Protein AF-R7K8A3-F1 (afdb_monomer)

Structure (mmCIF, N/CA/C/O backbone):
data_AF-R7K8A3-F1
#
_entry.id   AF-R7K8A3-F1
#
loop_
_atom_site.group_PDB
_atom_site.id
_atom_site.type_symbol
_atom_site.label_atom_id
_atom_site.label_alt_id
_atom_site.label_comp_id
_atom_site.label_asym_id
_atom_site.label_entity_id
_atom_site.label_seq_id
_atom_site.pdbx_PDB_ins_code
_atom_site.Cartn_x
_atom_site.Cartn_y
_atom_site.Cartn_z
_atom_site.occupancy
_atom_site.B_iso_or_equiv
_atom_site.auth_seq_id
_atom_site.auth_comp_id
_atom_site.auth_asym_id
_atom_site.auth_atom_id
_atom_site.pdbx_PDB_model_num
ATOM 1 N N . MET A 1 1 ? -6.361 7.063 30.700 1.00 85.25 1 MET A N 1
ATOM 2 C CA . MET A 1 1 ? -5.938 6.894 29.273 1.00 85.25 1 MET A CA 1
ATOM 3 C C . MET A 1 1 ? -7.103 6.512 28.351 1.00 85.25 1 MET A C 1
ATOM 5 O O . MET A 1 1 ? -7.222 7.135 27.294 1.00 85.25 1 MET A O 1
ATOM 9 N N . PHE A 1 2 ? -7.945 5.545 28.741 1.00 95.56 2 PHE A N 1
ATOM 10 C CA . PHE A 1 2 ? -9.114 5.052 27.990 1.00 95.56 2 PHE A CA 1
ATOM 11 C C . PHE A 1 2 ? -10.401 5.125 28.839 1.00 95.56 2 PHE A C 1
ATOM 13 O O . PHE A 1 2 ? -11.109 4.139 28.986 1.00 95.56 2 PHE A O 1
ATOM 20 N N . GLU A 1 3 ? -10.664 6.271 29.472 1.00 94.12 3 GLU A N 1
ATOM 21 C CA . GLU A 1 3 ? -11.693 6.416 30.527 1.00 94.12 3 GLU A CA 1
ATOM 22 C C . GLU A 1 3 ? -13.116 6.088 30.080 1.00 94.12 3 GLU A C 1
ATOM 24 O O . GLU A 1 3 ? -13.911 5.613 30.880 1.00 94.12 3 GLU A O 1
ATOM 29 N N . LYS A 1 4 ? -13.431 6.320 28.805 1.00 96.12 4 LYS A N 1
ATOM 30 C CA . LYS A 1 4 ? -14.763 6.091 28.239 1.00 96.12 4 LYS A CA 1
ATOM 31 C C . LYS A 1 4 ? -14.833 4.789 27.437 1.00 96.12 4 LYS A C 1
ATOM 33 O O . LYS A 1 4 ? -15.723 4.625 26.611 1.00 96.12 4 LYS A O 1
ATOM 38 N N . MET A 1 5 ? -13.865 3.887 27.622 1.00 97.06 5 MET A N 1
ATOM 39 C CA . MET A 1 5 ? -13.873 2.579 26.969 1.00 97.06 5 MET A CA 1
ATOM 40 C C . MET A 1 5 ? -14.915 1.672 27.616 1.00 97.06 5 MET A C 1
ATOM 42 O O . MET A 1 5 ? -14.919 1.501 28.833 1.00 97.06 5 MET A O 1
ATOM 46 N N . VAL A 1 6 ? -15.762 1.064 26.793 1.00 97.31 6 VAL A N 1
ATOM 47 C CA . VAL A 1 6 ? -16.796 0.123 27.224 1.00 97.31 6 VAL A CA 1
ATOM 48 C C . VAL A 1 6 ? -16.501 -1.249 26.635 1.00 97.31 6 VAL A C 1
ATOM 50 O O . VAL A 1 6 ? -16.246 -1.369 25.433 1.00 97.31 6 VAL A O 1
ATOM 53 N N . PHE A 1 7 ? -16.568 -2.266 27.494 1.00 97.38 7 PHE A N 1
ATOM 54 C CA . PHE A 1 7 ? -16.404 -3.673 27.143 1.00 97.38 7 PHE A CA 1
ATOM 55 C C . PHE A 1 7 ? -17.736 -4.412 27.297 1.00 97.38 7 PHE A C 1
ATOM 57 O O . PHE A 1 7 ? -18.491 -4.128 28.228 1.00 97.38 7 PHE A O 1
ATOM 64 N N . SER A 1 8 ? -18.029 -5.362 26.412 1.00 96.06 8 SER A N 1
ATOM 65 C CA . SER A 1 8 ? -19.234 -6.191 26.451 1.00 96.06 8 SER A CA 1
ATOM 66 C C . SER A 1 8 ? -19.193 -7.248 27.553 1.00 96.06 8 SER A C 1
ATOM 68 O O . SER A 1 8 ? -20.241 -7.629 28.064 1.00 96.06 8 SER A O 1
ATOM 70 N N . ASN A 1 9 ? -18.005 -7.747 27.906 1.00 96.25 9 ASN A N 1
ATOM 71 C CA . ASN A 1 9 ? -17.801 -8.760 28.945 1.00 96.25 9 ASN A CA 1
ATOM 72 C C . ASN A 1 9 ? -16.341 -8.762 29.451 1.00 96.25 9 ASN A C 1
ATOM 74 O O . ASN A 1 9 ? -15.496 -7.996 28.982 1.00 96.25 9 ASN A O 1
ATOM 78 N N . VAL A 1 10 ? -16.058 -9.617 30.440 1.00 96.38 10 VAL A N 1
ATOM 79 C CA . VAL A 1 10 ? -14.724 -9.757 31.054 1.00 96.38 10 VAL A CA 1
ATOM 80 C C . VAL A 1 10 ? -13.691 -10.287 30.053 1.00 96.38 10 VAL A C 1
ATOM 82 O O . VAL A 1 10 ? -12.549 -9.827 30.067 1.00 96.38 10 VAL A O 1
ATOM 85 N N . ASP A 1 11 ? -14.094 -11.177 29.146 1.00 96.88 11 ASP A N 1
ATOM 86 C CA . ASP A 1 11 ? -13.205 -11.747 28.128 1.00 96.88 11 ASP A CA 1
ATOM 87 C C . ASP A 1 11 ? -12.727 -10.684 27.130 1.00 96.88 11 ASP A C 1
ATOM 89 O O . ASP A 1 11 ? -11.542 -10.625 26.802 1.00 96.88 11 ASP A O 1
ATOM 93 N N . GLU A 1 12 ? -13.615 -9.782 26.704 1.00 96.62 12 GLU A N 1
ATOM 94 C CA . GLU A 1 12 ? -13.286 -8.671 25.806 1.00 96.62 12 GLU A CA 1
ATOM 95 C C . GLU A 1 12 ? -12.299 -7.693 26.472 1.00 96.62 12 GLU A C 1
ATOM 97 O O . GLU A 1 12 ? -11.353 -7.205 25.845 1.00 96.62 12 GLU A O 1
ATOM 102 N N . LYS A 1 13 ? -12.457 -7.455 27.780 1.00 97.06 13 LYS A N 1
ATOM 103 C CA . LYS A 1 13 ? -11.496 -6.663 28.557 1.00 97.06 13 LYS A CA 1
ATOM 104 C C . LYS A 1 13 ? -10.126 -7.352 28.637 1.00 97.06 13 LYS A C 1
ATOM 106 O O . LYS A 1 13 ? -9.104 -6.691 28.443 1.00 97.06 13 LYS A O 1
ATOM 111 N N . ALA A 1 14 ? -10.089 -8.665 28.865 1.00 96.81 14 ALA A N 1
ATOM 112 C CA . ALA A 1 14 ? -8.842 -9.434 28.864 1.00 96.81 14 ALA A CA 1
ATOM 113 C C . ALA A 1 14 ? -8.169 -9.440 27.473 1.00 96.81 14 ALA A C 1
ATOM 115 O O . ALA A 1 14 ? -6.944 -9.315 27.371 1.00 96.81 14 ALA A O 1
ATOM 116 N N . GLU A 1 15 ? -8.954 -9.514 26.390 1.00 96.38 15 GLU A N 1
ATOM 117 C CA . GLU A 1 15 ? -8.469 -9.383 25.009 1.00 96.38 15 GLU A CA 1
ATOM 118 C C . GLU A 1 15 ? -7.797 -8.016 24.788 1.00 96.38 15 GLU A C 1
ATOM 120 O O . GLU A 1 15 ? -6.679 -7.945 24.257 1.00 96.38 15 GLU A O 1
ATOM 125 N N . PHE A 1 16 ? -8.424 -6.931 25.250 1.00 97.06 16 PHE A N 1
ATOM 126 C CA . PHE A 1 16 ? -7.842 -5.589 25.208 1.00 97.06 16 PHE A CA 1
ATOM 127 C C . PHE A 1 16 ? -6.504 -5.506 25.950 1.00 97.06 16 PHE A C 1
ATOM 129 O O . PHE A 1 16 ? -5.511 -5.052 25.374 1.00 97.06 16 PHE A O 1
ATOM 136 N N . GLU A 1 17 ? -6.449 -5.986 27.193 1.00 96.19 17 GLU A N 1
ATOM 137 C CA . GLU A 1 17 ? -5.235 -5.977 28.021 1.00 96.19 17 GLU A CA 1
ATOM 138 C C . GLU A 1 17 ? -4.101 -6.828 27.428 1.00 96.19 17 GLU A C 1
ATOM 140 O O . GLU A 1 17 ? -2.920 -6.498 27.578 1.00 96.19 17 GLU A O 1
ATOM 145 N N . LYS A 1 18 ? -4.435 -7.904 26.707 1.00 96.62 18 LYS A N 1
ATOM 146 C CA . LYS A 1 18 ? -3.468 -8.698 25.940 1.00 96.62 18 LYS A CA 1
ATOM 147 C C . LYS A 1 18 ? -2.942 -7.919 24.735 1.00 96.62 18 LYS A C 1
ATOM 149 O O . LYS A 1 18 ? -1.728 -7.782 24.568 1.00 96.62 18 LYS A O 1
ATOM 154 N N . TYR A 1 19 ? -3.821 -7.405 23.874 1.00 95.50 19 TYR A N 1
ATOM 155 C CA . TYR A 1 19 ? -3.380 -6.793 22.617 1.00 95.50 19 TYR A CA 1
ATOM 156 C C . TYR A 1 19 ? -2.734 -5.424 22.786 1.00 95.50 19 TYR A C 1
ATOM 158 O O . TYR A 1 19 ? -1.886 -5.073 21.964 1.00 95.50 19 TYR A O 1
ATOM 166 N N . ILE A 1 20 ? -3.069 -4.674 23.838 1.00 95.19 20 ILE A N 1
ATOM 167 C CA . ILE A 1 20 ? -2.392 -3.408 24.127 1.00 95.19 20 ILE A CA 1
ATOM 168 C C . ILE A 1 20 ? -0.898 -3.619 24.413 1.00 95.19 20 ILE A C 1
ATOM 170 O O . ILE A 1 20 ? -0.078 -2.805 23.989 1.00 95.19 20 ILE A O 1
ATOM 174 N N . LYS A 1 21 ? -0.534 -4.750 25.038 1.00 94.81 21 LYS A N 1
ATOM 175 C CA . LYS A 1 21 ? 0.864 -5.154 25.266 1.00 94.81 21 LYS A CA 1
ATOM 176 C C . LYS A 1 21 ? 1.558 -5.567 23.968 1.00 94.81 21 LYS A C 1
ATOM 178 O O . LYS A 1 21 ? 2.714 -5.225 23.765 1.00 94.81 21 LYS A O 1
ATOM 183 N N . ILE A 1 22 ? 0.847 -6.266 23.079 1.00 93.38 22 ILE A N 1
ATOM 184 C CA . ILE A 1 22 ? 1.404 -6.778 21.813 1.00 93.38 22 ILE A CA 1
ATOM 185 C C . ILE A 1 22 ? 1.600 -5.663 20.778 1.00 93.38 22 ILE A C 1
ATOM 187 O O . ILE A 1 22 ? 2.611 -5.634 20.086 1.00 93.38 22 ILE A O 1
ATOM 191 N N . LYS A 1 23 ? 0.615 -4.772 20.621 1.00 91.00 23 LYS A N 1
ATOM 192 C CA . LYS A 1 23 ? 0.597 -3.764 19.542 1.00 91.00 23 LYS A CA 1
ATOM 193 C C . LYS A 1 23 ? 0.987 -2.360 20.010 1.00 91.00 23 LYS A C 1
ATOM 195 O O . LYS A 1 23 ? 1.088 -1.457 19.188 1.00 91.00 23 LYS A O 1
ATOM 200 N N . GLY A 1 24 ? 1.183 -2.173 21.313 1.00 92.75 24 GLY A N 1
ATOM 201 C CA . GLY A 1 24 ? 1.551 -0.898 21.917 1.00 92.75 24 GLY A CA 1
ATOM 202 C C . GLY A 1 24 ? 0.354 0.012 22.207 1.00 92.75 24 GLY A C 1
ATOM 203 O O . GLY A 1 24 ? -0.541 0.214 21.386 1.00 92.75 24 GLY A O 1
ATOM 204 N N . GLN A 1 25 ? 0.367 0.632 23.387 1.00 94.81 25 GLN A N 1
ATOM 205 C CA . GLN A 1 25 ? -0.730 1.469 23.885 1.00 94.81 25 GLN A CA 1
ATOM 206 C C . GLN A 1 25 ? -1.047 2.698 23.025 1.00 94.81 25 GLN A C 1
ATOM 208 O O . GLN A 1 25 ? -2.196 3.134 22.976 1.00 94.81 25 GLN A O 1
ATOM 213 N N . PHE A 1 26 ? -0.057 3.266 22.332 1.00 94.12 26 PHE A N 1
ATOM 214 C CA . PHE A 1 26 ? -0.249 4.501 21.570 1.00 94.12 26 PHE A CA 1
ATOM 215 C C . PHE A 1 26 ? -1.068 4.293 20.295 1.00 94.12 26 PHE A C 1
ATOM 217 O O . PHE A 1 26 ? -1.838 5.178 19.927 1.00 94.12 26 PHE A O 1
ATOM 224 N N . LEU A 1 27 ? -0.995 3.104 19.691 1.00 94.19 27 LEU A N 1
ATOM 225 C CA . LEU A 1 27 ? -1.864 2.722 18.578 1.00 94.19 27 LEU A CA 1
ATOM 226 C C . LEU A 1 27 ? -3.331 2.686 19.030 1.00 94.19 27 LEU A C 1
ATOM 228 O O . LEU A 1 27 ? -4.198 3.300 18.406 1.00 94.19 27 LEU A O 1
ATOM 232 N N . PHE A 1 28 ? -3.602 2.051 20.175 1.00 96.06 28 PHE A N 1
ATOM 233 C CA . PHE A 1 28 ? -4.935 2.057 20.785 1.00 96.06 28 PHE A CA 1
ATOM 234 C C . PHE A 1 28 ? -5.375 3.474 21.145 1.00 96.06 28 PHE A C 1
ATOM 236 O O . PHE A 1 28 ? -6.529 3.837 20.922 1.00 96.06 28 PHE A O 1
ATOM 243 N N . LYS A 1 29 ? -4.466 4.297 21.683 1.00 95.44 29 LYS A N 1
ATOM 244 C CA . LYS A 1 29 ? -4.773 5.675 22.075 1.00 95.44 29 LYS A CA 1
ATOM 245 C C . LYS A 1 29 ? -5.155 6.539 20.878 1.00 95.44 29 LYS A C 1
ATOM 247 O O . LYS A 1 29 ? -6.133 7.276 20.979 1.00 95.44 29 LYS A O 1
ATOM 252 N N . GLN A 1 30 ? -4.437 6.436 19.760 1.00 95.31 30 GLN A N 1
ATOM 253 C CA . GLN A 1 30 ? -4.773 7.166 18.537 1.00 95.31 30 GLN A CA 1
ATOM 254 C C . GLN A 1 30 ? -6.180 6.796 18.052 1.00 95.31 30 GLN A C 1
ATOM 256 O O . GLN A 1 30 ? -6.993 7.689 17.812 1.00 95.31 30 GLN A O 1
ATOM 261 N N . MET A 1 31 ? -6.492 5.497 17.990 1.00 96.19 31 MET A N 1
ATOM 262 C CA . MET A 1 31 ? -7.816 5.028 17.576 1.00 96.19 31 MET A CA 1
ATOM 263 C C . MET A 1 31 ? -8.920 5.469 18.543 1.00 96.19 31 MET A C 1
ATOM 265 O O . MET A 1 31 ? -9.955 5.972 18.119 1.00 96.19 31 MET A O 1
ATOM 269 N N . TYR A 1 32 ? -8.690 5.354 19.851 1.00 96.56 32 TYR A N 1
ATOM 270 C CA . TYR A 1 32 ? -9.631 5.829 20.865 1.00 96.56 32 TYR A CA 1
ATOM 271 C C . TYR A 1 32 ? -9.919 7.330 20.717 1.00 96.56 32 TYR A C 1
ATOM 273 O O . TYR A 1 32 ? -11.074 7.744 20.735 1.00 96.56 32 TYR A O 1
ATOM 281 N N . CYS A 1 33 ? -8.879 8.149 20.526 1.00 95.00 33 CYS A N 1
ATOM 282 C CA . CYS A 1 33 ? -9.026 9.591 20.312 1.00 95.00 33 CYS A CA 1
ATOM 283 C C . CYS A 1 33 ? -9.735 9.934 18.994 1.00 95.00 33 CYS A C 1
ATOM 285 O O . CYS A 1 33 ? -10.306 11.017 18.880 1.00 95.00 33 CYS A O 1
ATOM 287 N N . TYR A 1 34 ? -9.681 9.052 17.996 1.00 95.50 34 TYR A N 1
ATOM 288 C CA . TYR A 1 34 ? -10.475 9.183 16.781 1.00 95.50 34 TYR A CA 1
ATOM 289 C C . TYR A 1 34 ? -11.952 8.869 17.055 1.00 95.50 34 TYR A C 1
ATOM 291 O O . TYR A 1 34 ? -12.806 9.708 16.781 1.00 95.50 34 TYR A O 1
ATOM 299 N N . LEU A 1 35 ? -12.245 7.717 17.665 1.00 95.94 35 LEU A N 1
ATOM 300 C CA . LEU A 1 35 ? -13.614 7.245 17.899 1.00 95.94 35 LEU A CA 1
ATOM 301 C C . LEU A 1 35 ? -14.401 8.117 18.884 1.00 95.94 35 LEU A C 1
ATOM 303 O O . LEU A 1 35 ? -15.577 8.383 18.652 1.00 95.94 35 LEU A O 1
ATOM 307 N N . ILE A 1 36 ? -13.756 8.649 19.928 1.00 95.19 36 ILE A N 1
ATOM 308 C CA . ILE A 1 36 ? -14.426 9.513 20.919 1.00 95.19 36 ILE A CA 1
ATOM 309 C C . ILE A 1 36 ? -14.975 10.819 20.312 1.00 95.19 36 ILE A C 1
ATOM 311 O O . ILE A 1 36 ? -15.770 11.516 20.936 1.00 95.19 36 ILE A O 1
ATOM 315 N N . LYS A 1 37 ? -14.550 11.183 19.095 1.00 92.31 37 LYS A N 1
ATOM 316 C CA . LYS A 1 37 ? -15.094 12.346 18.379 1.00 92.31 37 LYS A CA 1
ATOM 317 C C . LYS A 1 37 ? -16.486 12.092 17.805 1.00 92.31 37 LYS A C 1
ATOM 319 O O . LYS A 1 37 ? -17.195 13.060 17.560 1.00 92.31 37 LYS A O 1
ATOM 324 N N . PHE A 1 38 ? -16.850 10.828 17.594 1.00 93.00 38 PHE A N 1
ATOM 325 C CA . PHE A 1 38 ? -18.156 10.419 17.076 1.00 93.00 38 PHE A CA 1
ATOM 326 C C . PHE A 1 38 ? -19.165 10.184 18.201 1.00 93.00 38 PHE A C 1
ATOM 328 O O . PHE A 1 38 ? -20.336 10.513 18.051 1.00 93.00 38 PHE A O 1
ATOM 335 N N . ASP A 1 39 ? -18.705 9.677 19.345 1.00 92.06 39 ASP A N 1
ATOM 336 C CA . ASP A 1 39 ? -19.494 9.581 20.572 1.00 92.06 39 ASP A CA 1
ATOM 337 C C . ASP A 1 39 ? -18.620 10.001 21.757 1.00 92.06 39 ASP A C 1
ATOM 339 O O . ASP A 1 39 ? -17.733 9.274 22.200 1.00 92.06 39 ASP A O 1
ATOM 343 N N . GLN A 1 40 ? -18.864 11.203 22.282 1.00 91.56 40 GLN A N 1
ATOM 344 C CA . GLN A 1 40 ? -18.078 11.736 23.394 1.00 91.56 40 GLN A CA 1
ATOM 345 C C . GLN A 1 40 ? -18.378 11.043 24.723 1.00 91.56 40 GLN A C 1
ATOM 347 O O . GLN A 1 40 ? -17.663 11.300 25.691 1.00 91.56 40 GLN A O 1
ATOM 352 N N . SER A 1 41 ? -19.417 10.213 24.818 1.00 92.94 41 SER A N 1
ATOM 353 C CA . SER A 1 41 ? -19.799 9.537 26.060 1.00 92.94 41 SER A CA 1
ATOM 354 C C . SER A 1 41 ? -19.092 8.195 26.234 1.00 92.94 41 SER A C 1
ATOM 356 O O . SER A 1 41 ? -18.737 7.842 27.360 1.00 92.94 41 SER A O 1
ATOM 358 N N . LYS A 1 42 ? -18.839 7.472 25.135 1.00 95.12 42 LYS A N 1
ATOM 359 C CA . LYS A 1 42 ? -18.299 6.108 25.158 1.00 95.12 42 LYS A CA 1
ATOM 360 C C . LYS A 1 42 ? -17.581 5.732 23.864 1.00 95.12 42 LYS A C 1
ATOM 362 O O . LYS A 1 42 ? -17.912 6.203 22.786 1.00 95.12 42 LYS A O 1
ATOM 367 N N . VAL A 1 43 ? -16.649 4.793 23.977 1.00 97.06 43 VAL A N 1
ATOM 368 C CA . VAL A 1 43 ? -16.027 4.076 22.858 1.00 97.06 43 VAL A CA 1
ATOM 369 C C . VAL A 1 43 ? -16.165 2.590 23.142 1.00 97.06 43 VAL A C 1
ATOM 371 O O . VAL A 1 43 ? -15.674 2.119 24.166 1.00 97.06 43 VAL A O 1
ATOM 374 N N . LYS A 1 44 ? -16.822 1.836 22.259 1.00 97.12 44 LYS A N 1
ATOM 375 C CA . LYS A 1 44 ? -16.870 0.377 22.392 1.00 97.12 44 LYS A CA 1
ATOM 376 C C . LYS A 1 44 ? -15.531 -0.218 21.971 1.00 97.12 44 LYS A C 1
ATOM 378 O O . LYS A 1 44 ? -14.976 0.164 20.936 1.00 97.12 44 LYS A O 1
ATOM 383 N N . TYR A 1 45 ? -15.022 -1.177 22.739 1.00 97.19 45 TYR A N 1
ATOM 384 C CA . TYR A 1 45 ? -13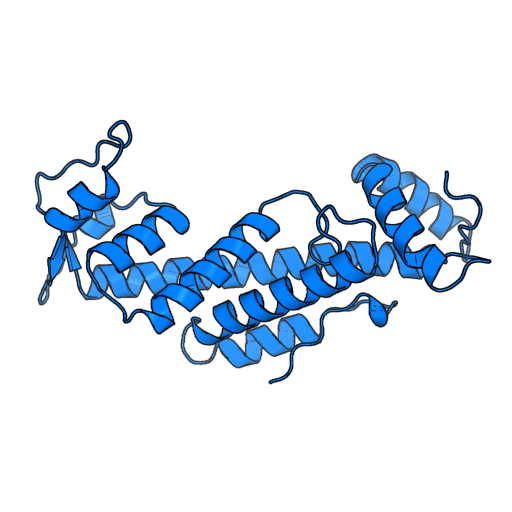.796 -1.872 22.352 1.00 97.19 45 TYR A CA 1
ATOM 385 C C . TYR A 1 45 ? -13.967 -2.672 21.054 1.00 97.19 45 TYR A C 1
ATOM 387 O O . TYR A 1 45 ? -13.051 -2.690 20.232 1.00 97.19 45 TYR A O 1
ATOM 395 N N . SER A 1 46 ? -15.135 -3.271 20.822 1.00 96.44 46 SER A N 1
ATOM 396 C CA . SER A 1 46 ? -15.474 -3.929 19.553 1.00 96.44 46 SER A CA 1
ATOM 397 C C . SER A 1 46 ? -15.255 -3.014 18.342 1.00 96.44 46 SER A C 1
ATOM 399 O O . SER A 1 46 ? -14.529 -3.405 17.428 1.00 96.44 46 SER A O 1
ATOM 401 N N . ASP A 1 47 ? -15.743 -1.769 18.374 1.00 97.38 47 ASP A N 1
ATOM 402 C CA . ASP A 1 47 ? -15.518 -0.787 17.302 1.00 97.38 47 ASP A CA 1
ATOM 403 C C . ASP A 1 47 ? -14.021 -0.494 17.124 1.00 97.38 47 ASP A C 1
ATOM 405 O O . ASP A 1 47 ? -13.480 -0.635 16.023 1.00 97.38 47 ASP A O 1
ATOM 409 N N . LEU A 1 48 ? -13.322 -0.177 18.221 1.00 97.50 48 LEU A N 1
ATOM 410 C CA . LEU A 1 48 ? -11.884 0.108 18.213 1.00 97.50 48 LEU A CA 1
ATOM 411 C C . LEU A 1 48 ? -11.064 -1.049 17.638 1.00 97.50 48 LEU A C 1
ATOM 413 O O . LEU A 1 48 ? -10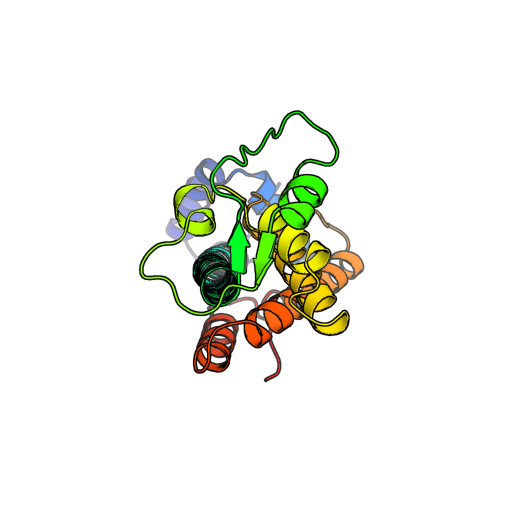.191 -0.848 16.788 1.00 97.50 48 LEU A O 1
ATOM 417 N N . SER A 1 49 ? -11.324 -2.262 18.119 1.00 97.00 49 SER A N 1
ATOM 418 C CA . SER A 1 49 ? -10.610 -3.460 17.694 1.00 97.00 49 SER A CA 1
ATOM 419 C C . SER A 1 49 ? -10.923 -3.791 16.236 1.00 97.00 49 SER A C 1
ATOM 421 O O . SER A 1 49 ? -10.012 -4.191 15.507 1.00 97.00 49 SER A O 1
ATOM 423 N N . SER A 1 50 ? -12.160 -3.552 15.778 1.00 97.75 50 SER A N 1
ATOM 424 C CA . SER A 1 50 ? -12.559 -3.730 14.381 1.00 97.75 50 SER A CA 1
ATOM 425 C C . SER A 1 50 ? -11.801 -2.784 13.446 1.00 97.75 50 SER A C 1
ATOM 427 O O . SER A 1 50 ? -11.332 -3.232 12.403 1.00 97.75 50 SER A O 1
ATOM 429 N N . CYS A 1 51 ? -11.582 -1.521 13.836 1.00 97.81 51 CYS A N 1
ATOM 430 C CA . CYS A 1 51 ? -10.792 -0.567 13.054 1.00 97.81 51 CYS A CA 1
ATOM 431 C C . CYS A 1 51 ? -9.328 -1.006 12.935 1.00 97.81 51 CYS A C 1
ATOM 433 O O . CYS A 1 51 ? -8.766 -1.001 11.844 1.00 97.81 51 CYS A O 1
ATOM 435 N N . ILE A 1 52 ? -8.709 -1.449 14.035 1.00 96.75 52 ILE A N 1
ATOM 436 C CA . ILE A 1 52 ? -7.318 -1.939 14.020 1.00 96.75 52 ILE A CA 1
ATOM 437 C C . ILE A 1 52 ? -7.189 -3.210 13.166 1.00 96.75 52 ILE A C 1
ATOM 439 O O . ILE A 1 52 ? -6.224 -3.360 12.413 1.00 96.75 52 ILE A O 1
ATOM 443 N N . LYS A 1 53 ? -8.145 -4.142 13.287 1.00 96.56 53 LYS A N 1
ATOM 444 C CA . LYS A 1 53 ? -8.190 -5.377 12.486 1.00 96.56 53 LYS A CA 1
ATOM 445 C C . LYS A 1 53 ? -8.387 -5.050 11.001 1.00 96.56 53 LYS A C 1
ATOM 447 O O . LYS A 1 53 ? -7.678 -5.611 10.171 1.00 96.56 53 LYS A O 1
ATOM 452 N N . TYR A 1 54 ? -9.281 -4.115 10.678 1.00 98.00 54 TYR A N 1
ATOM 453 C CA . TYR A 1 54 ? -9.484 -3.612 9.320 1.00 98.00 54 TYR A CA 1
ATOM 454 C C . TYR A 1 54 ? -8.190 -3.055 8.728 1.00 98.00 54 TYR A C 1
ATOM 456 O O . TYR A 1 54 ? -7.805 -3.450 7.635 1.00 98.00 54 TYR A O 1
ATOM 464 N N . ASP A 1 55 ? -7.493 -2.191 9.466 1.00 96.62 55 ASP A N 1
ATOM 465 C CA . ASP A 1 55 ? -6.283 -1.524 8.989 1.00 96.62 55 ASP A CA 1
ATOM 466 C C . ASP A 1 55 ? -5.147 -2.532 8.713 1.00 96.62 55 ASP A C 1
ATOM 468 O O . ASP A 1 55 ? -4.474 -2.466 7.682 1.00 96.62 55 ASP A O 1
ATOM 472 N N . LYS A 1 56 ? -5.021 -3.563 9.564 1.00 95.19 56 LYS A N 1
ATOM 473 C CA . LYS A 1 56 ? -4.137 -4.712 9.310 1.00 95.19 56 LYS A CA 1
ATOM 474 C C . LYS A 1 56 ? -4.540 -5.474 8.041 1.00 95.19 56 LYS A C 1
ATOM 476 O O . LYS A 1 56 ? -3.699 -5.694 7.179 1.00 95.19 56 LYS A O 1
ATOM 481 N N . ASN A 1 57 ? -5.808 -5.862 7.914 1.00 97.19 57 ASN A N 1
ATOM 482 C CA . ASN A 1 57 ? -6.278 -6.634 6.759 1.00 97.19 57 ASN A CA 1
ATOM 483 C C . ASN A 1 57 ? -6.157 -5.841 5.448 1.00 97.19 57 ASN A C 1
ATOM 485 O O . ASN A 1 57 ? -5.894 -6.419 4.395 1.00 97.19 57 ASN A O 1
ATOM 489 N N . LEU A 1 58 ? -6.336 -4.519 5.515 1.00 97.81 58 LEU A N 1
ATOM 490 C CA . LEU A 1 58 ? -6.097 -3.603 4.408 1.00 97.81 58 LEU A CA 1
ATOM 491 C C . LEU A 1 58 ? -4.623 -3.624 4.008 1.00 97.81 58 LEU A C 1
ATOM 493 O O . LEU A 1 58 ? -4.324 -3.763 2.828 1.00 97.81 58 LEU A O 1
ATOM 497 N N . ARG A 1 59 ? -3.709 -3.547 4.980 1.00 97.06 59 ARG A N 1
ATOM 498 C CA . ARG A 1 59 ? -2.267 -3.651 4.732 1.00 97.06 59 ARG A CA 1
ATOM 499 C C . ARG A 1 59 ? -1.892 -4.974 4.071 1.00 97.06 59 ARG A C 1
ATOM 501 O O . ARG A 1 59 ? -1.202 -4.951 3.059 1.00 97.06 59 ARG A O 1
ATOM 508 N N . ASP A 1 60 ? -2.382 -6.091 4.604 1.00 96.50 60 ASP A N 1
ATOM 509 C CA . ASP A 1 60 ? -2.100 -7.432 4.079 1.00 96.50 60 ASP A CA 1
ATOM 510 C C . ASP A 1 60 ? -2.615 -7.576 2.634 1.00 96.50 60 ASP A C 1
ATOM 512 O O . ASP A 1 60 ? -1.908 -8.080 1.764 1.00 96.50 60 ASP A O 1
ATOM 516 N N . ALA A 1 61 ? -3.820 -7.064 2.347 1.00 97.25 61 ALA A N 1
ATOM 517 C CA . ALA A 1 61 ? -4.351 -7.030 0.987 1.00 97.25 61 ALA A CA 1
ATOM 518 C C . ALA A 1 61 ? -3.479 -6.167 0.063 1.00 97.25 61 ALA A C 1
ATOM 520 O O . ALA A 1 61 ? -3.094 -6.622 -1.010 1.00 97.25 61 ALA A O 1
ATOM 521 N N . LEU A 1 62 ? -3.132 -4.946 0.477 1.00 97.81 62 LEU A N 1
ATOM 522 C CA . LEU A 1 62 ? -2.306 -4.047 -0.331 1.00 97.81 62 LEU A CA 1
ATOM 523 C C . LEU A 1 62 ? -0.923 -4.626 -0.611 1.00 97.81 62 LEU A C 1
ATOM 525 O O . LEU A 1 62 ? -0.436 -4.469 -1.722 1.00 97.81 62 LEU A O 1
ATOM 529 N N . TYR A 1 63 ? -0.317 -5.316 0.353 1.00 96.31 63 TYR A N 1
ATOM 530 C CA . TYR A 1 63 ? 0.990 -5.944 0.182 1.00 96.31 63 TYR A CA 1
ATOM 531 C C . TYR A 1 63 ? 0.999 -6.940 -0.987 1.00 96.31 63 TYR A C 1
ATOM 533 O O . TYR A 1 63 ? 1.879 -6.872 -1.840 1.00 96.31 63 TYR A O 1
ATOM 541 N N . ILE A 1 64 ? -0.024 -7.799 -1.076 1.00 96.19 64 ILE A N 1
ATOM 542 C CA . ILE A 1 64 ? -0.166 -8.789 -2.158 1.00 96.19 64 ILE A CA 1
ATOM 543 C C . ILE A 1 64 ? -0.250 -8.098 -3.526 1.00 96.19 64 ILE A C 1
ATOM 545 O O . ILE A 1 64 ? 0.474 -8.453 -4.455 1.00 96.19 64 ILE A O 1
ATOM 549 N N . TYR A 1 65 ? -1.115 -7.090 -3.653 1.00 97.88 65 TYR A N 1
ATOM 550 C CA . TYR A 1 65 ? -1.330 -6.419 -4.937 1.00 97.88 65 TYR A CA 1
ATOM 551 C C . TYR A 1 65 ? -0.185 -5.472 -5.316 1.00 97.88 65 TYR A C 1
ATOM 553 O O . TYR A 1 65 ? 0.104 -5.319 -6.499 1.00 97.88 65 TYR A O 1
ATOM 561 N N . LEU A 1 66 ? 0.509 -4.877 -4.343 1.00 98.06 66 LEU A N 1
ATOM 562 C CA . LEU A 1 66 ? 1.737 -4.118 -4.592 1.00 98.06 66 LEU A CA 1
ATOM 563 C C . LEU A 1 66 ? 2.848 -5.021 -5.131 1.00 98.06 66 LEU A C 1
ATOM 565 O O . LEU A 1 66 ? 3.493 -4.642 -6.103 1.00 98.06 66 LEU A O 1
ATOM 569 N N . ALA A 1 67 ? 3.027 -6.214 -4.553 1.00 96.88 67 ALA A N 1
ATOM 570 C CA . ALA A 1 67 ? 3.977 -7.201 -5.067 1.00 96.88 67 ALA A CA 1
ATOM 571 C C . ALA A 1 67 ? 3.610 -7.639 -6.494 1.00 96.88 67 ALA A C 1
ATOM 573 O O . ALA A 1 67 ? 4.462 -7.635 -7.375 1.00 96.88 67 ALA A O 1
ATOM 574 N N . THR A 1 68 ? 2.320 -7.894 -6.751 1.00 97.75 68 THR A N 1
ATOM 575 C CA . THR A 1 68 ? 1.825 -8.234 -8.100 1.00 97.75 68 THR A CA 1
ATOM 576 C C . THR A 1 68 ? 2.128 -7.123 -9.113 1.00 97.75 68 THR A C 1
ATOM 578 O O . THR A 1 68 ? 2.551 -7.396 -10.232 1.00 97.75 68 THR A O 1
ATOM 581 N N . PHE A 1 69 ? 1.921 -5.855 -8.739 1.00 98.25 69 PHE A N 1
ATOM 582 C CA . PHE A 1 69 ? 2.267 -4.717 -9.593 1.00 98.25 69 PHE A CA 1
ATOM 583 C C . PHE A 1 69 ? 3.774 -4.629 -9.856 1.00 98.25 69 PHE A C 1
ATOM 585 O O . PHE A 1 69 ? 4.177 -4.399 -10.993 1.00 98.25 69 PHE A O 1
ATOM 592 N N . GLU A 1 70 ? 4.601 -4.820 -8.829 1.00 97.69 70 GLU A N 1
ATOM 593 C CA . GLU A 1 70 ? 6.061 -4.780 -8.949 1.00 97.69 70 GLU A CA 1
ATOM 594 C C . GLU A 1 70 ? 6.585 -5.870 -9.894 1.00 97.69 70 GLU A C 1
ATOM 596 O O . GLU A 1 70 ? 7.375 -5.579 -10.793 1.00 97.69 70 GLU A O 1
ATOM 601 N N . GLU A 1 71 ? 6.096 -7.101 -9.748 1.00 97.31 71 GLU A N 1
ATOM 602 C CA . GLU A 1 71 ? 6.403 -8.217 -10.649 1.00 97.31 71 GLU A CA 1
ATOM 603 C C . GLU A 1 71 ? 5.946 -7.927 -12.082 1.00 97.31 71 GLU A C 1
ATOM 605 O O . GLU A 1 71 ? 6.709 -8.122 -13.028 1.00 97.31 71 GLU A O 1
ATOM 610 N N . TYR A 1 72 ? 4.734 -7.393 -12.252 1.00 97.81 72 TYR A N 1
ATOM 611 C CA . TYR A 1 72 ? 4.192 -7.078 -13.572 1.00 97.81 72 TYR A CA 1
ATOM 612 C C . TYR A 1 72 ? 4.943 -5.941 -14.276 1.00 97.81 72 TYR A C 1
ATOM 614 O O . TYR A 1 72 ? 5.183 -6.007 -15.483 1.00 97.81 72 TYR A O 1
ATOM 622 N N . LEU A 1 73 ? 5.339 -4.900 -13.540 1.00 98.06 73 LEU A N 1
ATOM 623 C CA . LEU A 1 73 ? 6.148 -3.806 -14.077 1.00 98.06 73 LEU A CA 1
ATOM 624 C C . LEU A 1 73 ? 7.521 -4.313 -14.532 1.00 98.06 73 LEU A C 1
ATOM 626 O O . LEU A 1 73 ? 7.986 -3.946 -15.611 1.00 98.06 73 LEU A O 1
ATOM 630 N N . ARG A 1 74 ? 8.144 -5.184 -13.731 1.00 97.19 74 ARG A N 1
ATOM 631 C CA . ARG A 1 74 ? 9.422 -5.826 -14.061 1.00 97.19 74 ARG A CA 1
ATOM 632 C C . ARG A 1 74 ? 9.315 -6.722 -15.288 1.00 97.19 74 ARG A C 1
ATOM 634 O O . ARG A 1 74 ? 10.150 -6.600 -16.173 1.00 97.19 74 ARG A O 1
ATOM 641 N N . ALA A 1 75 ? 8.276 -7.551 -15.383 1.00 95.44 75 ALA A N 1
ATOM 642 C CA . ALA A 1 75 ? 8.042 -8.386 -16.561 1.00 95.44 75 ALA A CA 1
ATOM 643 C C . ALA A 1 75 ? 7.979 -7.534 -17.838 1.00 95.44 75 ALA A C 1
ATOM 645 O O . ALA A 1 75 ? 8.754 -7.748 -18.762 1.00 95.44 75 ALA A O 1
ATOM 646 N N . GLN A 1 76 ? 7.172 -6.467 -17.834 1.00 95.56 76 GLN A N 1
ATOM 647 C CA . GLN A 1 76 ? 7.095 -5.557 -18.979 1.00 95.56 76 GLN A CA 1
ATOM 648 C C . GLN A 1 76 ? 8.435 -4.886 -19.317 1.00 95.56 76 GLN A C 1
ATOM 650 O O . GLN A 1 76 ? 8.686 -4.587 -20.485 1.00 95.56 76 GLN A O 1
ATOM 655 N N . LEU A 1 77 ? 9.259 -4.583 -18.308 1.00 96.19 77 LEU A N 1
ATOM 656 C CA . LEU A 1 77 ? 10.590 -4.015 -18.509 1.00 96.19 77 LEU A CA 1
ATOM 657 C C . LEU A 1 77 ? 11.496 -5.034 -19.210 1.00 96.19 77 LEU A C 1
ATOM 659 O O . LEU A 1 77 ? 12.088 -4.706 -20.235 1.00 96.19 77 LEU A O 1
ATOM 663 N N . PHE A 1 78 ? 11.560 -6.264 -18.702 1.00 94.31 78 PHE A N 1
ATOM 664 C CA . PHE A 1 78 ? 12.418 -7.318 -19.249 1.00 94.31 78 PHE A CA 1
ATOM 665 C C . PHE A 1 78 ? 11.963 -7.792 -20.631 1.00 94.31 78 PHE A C 1
ATOM 667 O O . PHE A 1 78 ? 12.800 -8.084 -21.476 1.00 94.31 78 PHE A O 1
ATOM 674 N N . ASP A 1 79 ? 10.662 -7.771 -20.915 1.00 93.00 79 ASP A N 1
ATOM 675 C CA . ASP A 1 79 ? 10.134 -8.136 -22.235 1.00 93.00 79 ASP A CA 1
ATOM 676 C C . ASP A 1 79 ? 10.551 -7.148 -23.337 1.00 93.00 79 ASP A C 1
ATOM 678 O O . ASP A 1 79 ? 10.585 -7.496 -24.516 1.00 93.00 79 ASP A O 1
ATOM 682 N N . ARG A 1 80 ? 10.842 -5.891 -22.977 1.00 93.81 80 ARG A N 1
ATOM 683 C CA . ARG A 1 80 ? 11.081 -4.801 -23.941 1.00 93.81 80 ARG A CA 1
ATOM 684 C C . ARG A 1 80 ? 12.527 -4.321 -23.973 1.00 93.81 80 ARG A C 1
ATOM 686 O O . ARG A 1 80 ? 12.937 -3.709 -24.962 1.00 93.81 80 ARG A O 1
ATOM 693 N N . TYR A 1 81 ? 13.282 -4.546 -22.902 1.00 95.31 81 TYR A N 1
ATOM 694 C CA . TYR A 1 81 ? 14.593 -3.943 -22.702 1.00 95.31 81 TYR A CA 1
ATOM 695 C C . TYR A 1 81 ? 15.621 -4.938 -22.167 1.00 95.31 81 TYR A C 1
ATOM 697 O O . TYR A 1 81 ? 15.292 -5.872 -21.441 1.00 95.31 81 TYR A O 1
ATOM 705 N N . ASP A 1 82 ? 16.881 -4.681 -22.500 1.00 95.19 82 ASP A N 1
ATOM 706 C CA . ASP A 1 82 ? 18.051 -5.340 -21.922 1.00 95.19 82 ASP A CA 1
ATOM 707 C C . ASP A 1 82 ? 19.103 -4.281 -21.563 1.00 95.19 82 ASP A C 1
ATOM 709 O O . ASP A 1 82 ? 18.913 -3.089 -21.825 1.00 95.19 82 ASP A O 1
ATOM 713 N N . ILE A 1 83 ? 20.202 -4.703 -20.945 1.00 94.44 83 ILE A N 1
ATOM 714 C CA . ILE A 1 83 ? 21.302 -3.821 -20.546 1.00 94.44 83 ILE A CA 1
ATOM 715 C C . ILE A 1 83 ? 22.623 -4.280 -21.161 1.00 94.44 83 ILE A C 1
ATOM 717 O O . ILE A 1 83 ? 22.779 -5.443 -21.542 1.00 94.44 83 ILE A O 1
ATOM 721 N N . GLU A 1 84 ? 23.570 -3.355 -21.319 1.00 92.56 84 GLU A N 1
ATOM 722 C CA . GLU A 1 84 ? 24.919 -3.688 -21.782 1.00 92.56 84 GLU A CA 1
ATOM 723 C C . GLU A 1 84 ? 25.562 -4.772 -20.902 1.00 92.56 84 GLU A C 1
ATOM 725 O O . GLU A 1 84 ? 25.523 -4.705 -19.675 1.00 92.56 84 GLU A O 1
ATOM 730 N N . ARG A 1 85 ? 26.176 -5.777 -21.539 1.00 85.81 85 ARG A N 1
ATOM 731 C CA . ARG A 1 85 ? 26.632 -7.015 -20.881 1.00 85.81 85 ARG A CA 1
ATOM 732 C C . ARG A 1 85 ? 27.644 -6.783 -19.756 1.00 85.81 85 ARG A C 1
ATOM 734 O O . ARG A 1 85 ? 27.636 -7.497 -18.760 1.00 85.81 85 ARG A O 1
ATOM 741 N N . ASP A 1 86 ? 28.501 -5.780 -19.921 1.00 86.25 86 ASP A N 1
ATOM 742 C CA . ASP A 1 86 ? 29.564 -5.445 -18.971 1.00 86.25 86 ASP A CA 1
ATOM 743 C C . ASP A 1 86 ? 29.168 -4.321 -17.998 1.00 86.25 86 ASP A C 1
ATOM 745 O O . ASP A 1 86 ? 29.975 -3.914 -17.153 1.00 86.25 86 ASP A O 1
ATOM 749 N N . PHE A 1 87 ? 27.928 -3.820 -18.079 1.00 89.38 87 PHE A N 1
ATOM 750 C CA . PHE A 1 87 ? 27.450 -2.779 -17.180 1.00 89.38 87 PHE A CA 1
ATOM 751 C C . PHE A 1 87 ? 27.330 -3.307 -15.748 1.00 89.38 87 PHE A C 1
ATOM 753 O O . PHE A 1 87 ? 26.716 -4.339 -15.475 1.00 89.38 87 PHE A O 1
ATOM 760 N N . LYS A 1 88 ? 27.879 -2.548 -14.797 1.00 88.00 88 LYS A N 1
ATOM 761 C CA . LYS A 1 88 ? 27.783 -2.840 -13.364 1.00 88.00 88 LYS A CA 1
ATOM 762 C C . LYS A 1 88 ? 27.212 -1.642 -12.629 1.00 88.00 88 LYS A C 1
ATOM 764 O O . LYS A 1 88 ? 27.802 -0.565 -12.623 1.00 88.00 88 LYS A O 1
ATOM 769 N N . LEU A 1 89 ? 26.086 -1.856 -11.956 1.00 88.19 89 LEU A N 1
ATOM 770 C CA . LEU A 1 89 ? 25.418 -0.815 -11.185 1.00 88.19 89 LEU A CA 1
ATOM 771 C C . LEU A 1 89 ? 26.242 -0.428 -9.945 1.00 88.19 89 LEU A C 1
ATOM 773 O O . LEU A 1 89 ? 26.452 -1.252 -9.052 1.00 88.19 89 LEU A O 1
ATOM 777 N N . ASN A 1 90 ? 26.645 0.840 -9.843 1.00 89.94 90 ASN A N 1
ATOM 778 C CA . ASN A 1 90 ? 27.298 1.390 -8.655 1.00 89.94 90 ASN A CA 1
ATOM 779 C C . ASN A 1 90 ? 26.341 2.294 -7.862 1.00 89.94 90 ASN A C 1
ATOM 781 O O . ASN A 1 90 ? 26.263 3.495 -8.097 1.00 89.94 90 ASN A O 1
ATOM 785 N N . ARG A 1 91 ? 25.654 1.729 -6.862 1.00 89.69 91 ARG A N 1
ATOM 786 C CA . ARG A 1 91 ? 24.678 2.457 -6.019 1.00 89.69 91 ARG A CA 1
ATOM 787 C C . ARG A 1 91 ? 25.268 3.560 -5.132 1.00 89.69 91 ARG A C 1
ATOM 789 O O . ARG A 1 91 ? 24.523 4.227 -4.426 1.00 89.69 91 ARG A O 1
ATOM 796 N N . LYS A 1 92 ? 26.596 3.713 -5.090 1.00 90.94 92 LYS A N 1
ATOM 797 C CA . LYS A 1 92 ? 27.249 4.801 -4.343 1.00 90.94 92 LYS A CA 1
ATOM 798 C C . LYS A 1 92 ? 27.269 6.117 -5.120 1.00 90.94 92 LYS A C 1
ATOM 800 O O . LYS A 1 92 ? 27.625 7.140 -4.548 1.00 90.94 92 LYS A O 1
ATOM 805 N N . GLU A 1 93 ? 26.954 6.080 -6.408 1.00 90.44 93 GLU A N 1
ATOM 806 C CA . GLU A 1 93 ? 26.895 7.265 -7.258 1.00 90.44 93 GLU A CA 1
ATOM 807 C C . GLU A 1 93 ? 25.517 7.912 -7.145 1.00 90.44 93 GLU A C 1
ATOM 809 O O . GLU A 1 93 ? 24.522 7.199 -7.097 1.00 90.44 93 GLU A O 1
ATOM 814 N N . GLU A 1 94 ? 25.448 9.245 -7.116 1.00 85.38 94 GLU A N 1
ATOM 815 C CA . GLU A 1 94 ? 24.174 9.965 -6.955 1.00 85.38 94 GLU A CA 1
ATOM 816 C C . GLU A 1 94 ? 23.199 9.684 -8.115 1.00 85.38 94 GLU A C 1
ATOM 818 O O . GLU A 1 94 ? 22.024 9.427 -7.873 1.00 85.38 94 GLU A O 1
ATOM 823 N N . ASP A 1 95 ? 23.701 9.593 -9.352 1.00 92.38 95 ASP A N 1
ATOM 824 C CA . ASP A 1 95 ? 22.896 9.423 -10.575 1.00 92.38 95 ASP A CA 1
ATOM 825 C C . ASP A 1 95 ? 22.889 7.982 -11.121 1.00 92.38 95 ASP A C 1
ATOM 827 O O . ASP A 1 95 ? 22.804 7.748 -12.332 1.00 92.38 95 ASP A O 1
ATOM 831 N N . TYR A 1 96 ? 23.041 6.979 -10.255 1.00 94.06 96 TYR A N 1
ATOM 832 C CA . TYR A 1 96 ? 23.230 5.588 -10.689 1.00 94.06 96 TYR A CA 1
ATOM 833 C C . TYR A 1 96 ? 22.063 5.032 -11.531 1.00 94.06 96 TYR A C 1
ATOM 835 O O . TYR A 1 96 ? 22.307 4.222 -12.427 1.00 94.06 96 TYR A O 1
ATOM 843 N N . ILE A 1 97 ? 20.819 5.484 -11.308 1.00 96.06 97 ILE A N 1
ATOM 844 C CA . ILE A 1 97 ? 19.660 5.094 -12.134 1.00 96.06 97 ILE A CA 1
ATOM 845 C C . ILE A 1 97 ? 19.724 5.725 -13.527 1.00 96.06 97 ILE A C 1
ATOM 847 O O . ILE A 1 97 ? 19.497 5.026 -14.511 1.00 96.06 97 ILE A O 1
ATOM 851 N N . ILE A 1 98 ? 20.095 7.004 -13.638 1.00 95.69 98 ILE A N 1
ATOM 852 C CA . ILE A 1 98 ? 20.267 7.683 -14.935 1.00 95.69 98 ILE A CA 1
ATOM 853 C C . ILE A 1 98 ? 21.365 6.987 -15.743 1.00 95.69 98 ILE A C 1
ATOM 855 O O . ILE A 1 98 ? 21.191 6.699 -16.927 1.00 95.69 98 ILE A O 1
ATOM 859 N N . LYS A 1 99 ? 22.484 6.645 -15.095 1.00 94.19 99 LYS A N 1
ATOM 860 C CA . LYS A 1 99 ? 23.567 5.884 -15.734 1.00 94.19 99 LYS A CA 1
ATOM 861 C C . LYS A 1 99 ? 23.108 4.498 -16.170 1.00 94.19 99 LYS A C 1
ATOM 863 O O . LYS A 1 99 ? 23.432 4.079 -17.277 1.00 94.19 99 LYS A O 1
ATOM 868 N N . MET A 1 100 ? 22.327 3.802 -15.343 1.00 95.44 100 MET A N 1
ATOM 869 C CA . MET A 1 100 ? 21.714 2.534 -15.738 1.00 95.44 100 MET A CA 1
ATOM 870 C C . MET A 1 100 ? 20.823 2.712 -16.970 1.00 95.44 100 MET A C 1
ATOM 872 O O . MET A 1 100 ? 20.984 1.976 -17.936 1.00 95.44 100 MET A O 1
ATOM 876 N N . ALA A 1 101 ? 19.955 3.726 -16.980 1.00 96.25 101 ALA A N 1
ATOM 877 C CA . ALA A 1 101 ? 19.058 4.024 -18.093 1.00 96.25 101 ALA A CA 1
ATOM 878 C C . ALA A 1 101 ? 19.806 4.292 -19.411 1.00 96.25 101 ALA A C 1
ATOM 880 O O . ALA A 1 101 ? 19.355 3.849 -20.462 1.00 96.25 101 ALA A O 1
ATOM 881 N N . GLN A 1 102 ? 20.966 4.956 -19.362 1.00 95.31 102 GLN A N 1
ATOM 882 C CA . GLN A 1 102 ? 21.815 5.205 -20.539 1.00 95.31 102 GLN A CA 1
ATOM 883 C C . GLN A 1 102 ? 22.395 3.926 -21.161 1.00 95.31 102 GLN A C 1
ATOM 885 O O . GLN A 1 102 ? 22.700 3.922 -22.348 1.00 95.31 102 GLN A O 1
ATOM 890 N N . ASN A 1 103 ? 22.537 2.860 -20.369 1.00 95.12 103 ASN A N 1
ATOM 891 C CA . ASN A 1 103 ? 23.049 1.557 -20.806 1.00 95.12 103 ASN A CA 1
ATOM 892 C C . ASN A 1 103 ? 21.919 0.563 -21.129 1.00 95.12 103 ASN A C 1
ATOM 894 O O . ASN A 1 103 ? 22.180 -0.571 -21.536 1.00 95.12 103 ASN A O 1
ATOM 898 N N . VAL A 1 104 ? 20.660 0.958 -20.918 1.00 95.38 104 VAL A N 1
ATOM 899 C CA . VAL A 1 104 ? 19.487 0.157 -21.264 1.00 95.38 104 VAL A CA 1
ATOM 900 C C . VAL A 1 104 ? 19.101 0.426 -22.714 1.00 95.38 104 VAL A C 1
ATOM 902 O O . VAL A 1 104 ? 18.947 1.571 -23.137 1.00 95.38 104 VAL A O 1
ATOM 905 N N . TYR A 1 105 ? 18.880 -0.641 -23.477 1.00 94.00 105 TYR A N 1
ATOM 906 C CA . TYR A 1 105 ? 18.453 -0.566 -24.872 1.00 94.00 105 TYR A CA 1
ATOM 907 C C . TYR A 1 105 ? 17.211 -1.421 -25.111 1.00 94.00 105 TYR A C 1
ATOM 909 O O . TYR A 1 105 ? 16.952 -2.398 -24.409 1.00 94.00 105 TYR A O 1
ATOM 917 N N . LYS A 1 106 ? 16.412 -1.040 -26.117 1.00 93.56 106 LYS A N 1
ATOM 918 C CA . LYS A 1 106 ? 15.282 -1.864 -26.562 1.00 93.56 106 LYS A CA 1
ATOM 919 C C . LYS A 1 106 ? 15.827 -3.148 -27.169 1.00 93.56 106 LYS A C 1
ATOM 921 O O . LYS A 1 106 ? 16.630 -3.080 -28.099 1.00 93.56 106 LYS A O 1
ATOM 926 N N . GLN A 1 107 ? 15.374 -4.289 -26.672 1.00 84.19 107 GLN A N 1
ATOM 927 C CA . GLN A 1 107 ? 15.736 -5.580 -27.240 1.00 84.19 107 GLN A CA 1
ATOM 928 C C . GLN A 1 107 ? 14.617 -6.121 -28.128 1.00 84.19 107 GLN A C 1
ATOM 930 O O . GLN A 1 107 ? 13.438 -5.871 -27.883 1.00 84.19 107 GLN A O 1
ATOM 935 N N . ALA A 1 108 ? 15.000 -6.872 -29.156 1.00 61.16 108 ALA A N 1
ATOM 936 C CA . ALA A 1 108 ? 14.104 -7.717 -29.927 1.00 61.16 108 ALA A CA 1
ATOM 937 C C . ALA A 1 108 ? 14.648 -9.141 -29.809 1.00 61.16 108 ALA A C 1
ATOM 939 O O . ALA A 1 108 ? 15.719 -9.420 -30.336 1.00 61.16 108 ALA A O 1
ATOM 940 N N . GLU A 1 109 ? 13.926 -9.972 -29.057 1.00 67.25 109 GLU A N 1
ATOM 941 C CA . GLU A 1 109 ? 14.097 -11.425 -28.945 1.00 67.25 109 GLU A CA 1
ATOM 942 C C . GLU A 1 109 ? 15.504 -11.922 -28.559 1.00 67.25 109 GLU A C 1
ATOM 944 O O . GLU A 1 109 ? 16.417 -12.041 -29.375 1.00 67.25 109 GLU A O 1
ATOM 949 N N . LYS A 1 110 ? 15.649 -12.319 -27.290 1.00 64.88 110 LYS A N 1
ATOM 950 C CA . LYS A 1 110 ? 16.761 -13.143 -26.806 1.00 64.88 110 LYS A CA 1
ATOM 951 C C . LYS A 1 110 ? 16.237 -14.244 -25.892 1.00 64.88 110 LYS A C 1
ATOM 953 O O . LYS A 1 110 ? 15.283 -14.034 -25.151 1.00 64.88 110 LYS A O 1
ATOM 958 N N . GLU A 1 111 ? 16.916 -15.389 -25.899 1.00 78.31 111 GLU A N 1
ATOM 959 C CA . GLU A 1 111 ? 16.698 -16.475 -24.928 1.00 78.31 111 GLU A CA 1
ATOM 960 C C . GLU A 1 111 ? 17.177 -16.106 -23.510 1.00 78.31 111 GLU A C 1
ATOM 962 O O . GLU A 1 111 ? 16.882 -16.816 -22.552 1.00 78.31 111 GLU A O 1
ATOM 967 N N . ASP A 1 112 ? 17.926 -15.006 -23.368 1.00 84.81 112 ASP A N 1
ATOM 968 C CA . ASP A 1 112 ? 18.629 -14.631 -22.146 1.00 84.81 112 ASP A CA 1
ATOM 969 C C . ASP A 1 112 ? 18.646 -13.103 -21.944 1.00 84.81 112 ASP A C 1
ATOM 971 O O . ASP A 1 112 ? 18.744 -12.352 -22.916 1.00 84.81 112 ASP A O 1
ATOM 975 N N . SER A 1 113 ? 18.571 -12.641 -20.690 1.00 90.56 113 SER A N 1
ATOM 976 C CA . SER A 1 113 ? 18.497 -11.216 -20.322 1.00 90.56 113 SER A CA 1
ATOM 977 C C . SER A 1 113 ? 19.514 -10.871 -19.234 1.00 90.56 113 SER A C 1
ATOM 979 O O . SER A 1 113 ? 19.419 -11.331 -18.091 1.00 90.56 113 SER A O 1
ATOM 981 N N . GLU A 1 114 ? 20.476 -10.014 -19.576 1.00 92.69 114 GLU A N 1
ATOM 982 C CA . GLU A 1 114 ? 21.456 -9.497 -18.614 1.00 92.69 114 GLU A CA 1
ATOM 983 C C . GLU A 1 114 ? 20.798 -8.526 -17.636 1.00 92.69 114 GLU A C 1
ATOM 985 O O . GLU A 1 114 ? 21.157 -8.489 -16.454 1.00 92.69 114 GLU A O 1
ATOM 990 N N . LEU A 1 115 ? 19.792 -7.780 -18.107 1.00 93.44 115 LEU A N 1
ATOM 991 C CA . LEU A 1 115 ? 19.002 -6.901 -17.257 1.00 93.44 115 LEU A CA 1
ATOM 992 C C . LEU A 1 115 ? 18.297 -7.698 -16.158 1.00 93.44 115 LEU A C 1
ATOM 994 O O . LEU A 1 115 ? 18.392 -7.299 -15.002 1.00 93.44 115 LEU A O 1
ATOM 998 N N . TYR A 1 116 ? 17.659 -8.829 -16.488 1.00 93.38 116 TYR A N 1
ATOM 999 C CA . TYR A 1 116 ? 17.003 -9.704 -15.509 1.00 93.38 116 TYR A CA 1
ATOM 1000 C C . TYR A 1 116 ? 17.993 -10.263 -14.479 1.00 93.38 116 TYR A C 1
ATOM 1002 O O . TYR A 1 116 ? 17.762 -10.152 -13.275 1.00 93.38 116 TYR A O 1
ATOM 1010 N N . LYS A 1 117 ? 19.121 -10.825 -14.935 1.00 90.81 117 LYS A N 1
ATOM 1011 C CA . LYS A 1 117 ? 20.130 -11.442 -14.051 1.00 90.81 117 LYS A CA 1
ATOM 1012 C C . LYS A 1 117 ? 20.722 -10.468 -13.042 1.00 90.81 117 LYS A C 1
ATOM 1014 O O . LYS A 1 117 ? 21.000 -10.850 -11.908 1.00 90.81 117 LYS A O 1
ATOM 1019 N N . ASN A 1 118 ? 20.927 -9.224 -13.465 1.00 86.62 118 ASN A N 1
ATOM 1020 C CA . ASN A 1 118 ? 21.547 -8.189 -12.646 1.00 86.62 118 ASN A CA 1
ATOM 1021 C C . ASN A 1 118 ? 20.510 -7.275 -11.967 1.00 86.62 118 ASN A C 1
ATOM 1023 O O . ASN A 1 118 ? 20.884 -6.286 -11.327 1.00 86.62 118 ASN A O 1
ATOM 1027 N N . PHE A 1 119 ? 19.211 -7.585 -12.079 1.00 91.25 119 PHE A N 1
ATOM 1028 C CA . PHE A 1 119 ? 18.156 -6.739 -11.537 1.00 91.25 119 PHE A CA 1
ATOM 1029 C C . PHE A 1 119 ? 18.067 -6.857 -10.017 1.00 91.25 119 PHE A C 1
ATOM 1031 O O . PHE A 1 119 ? 17.733 -7.903 -9.470 1.00 91.25 119 PHE A O 1
ATOM 1038 N N . ASN A 1 120 ? 18.305 -5.751 -9.316 1.00 90.38 120 ASN A N 1
ATOM 1039 C CA . ASN A 1 120 ? 18.147 -5.689 -7.861 1.00 90.38 120 ASN A CA 1
ATOM 1040 C C . ASN A 1 120 ? 17.411 -4.418 -7.410 1.00 90.38 120 ASN A C 1
ATOM 1042 O O . ASN A 1 120 ? 17.464 -4.042 -6.242 1.00 90.38 120 ASN A O 1
ATOM 1046 N N . LEU A 1 121 ? 16.784 -3.690 -8.336 1.00 95.00 121 LEU A N 1
ATOM 1047 C CA . LEU A 1 121 ? 16.122 -2.431 -8.013 1.00 95.00 121 LEU A CA 1
ATOM 1048 C C . LEU A 1 121 ? 14.858 -2.675 -7.185 1.00 95.00 121 LEU A C 1
ATOM 1050 O O . LEU A 1 121 ? 14.049 -3.546 -7.520 1.00 95.00 121 LEU A O 1
ATOM 1054 N N . ASP A 1 122 ? 14.656 -1.879 -6.138 1.00 94.31 122 ASP A N 1
ATOM 1055 C CA . ASP A 1 122 ? 13.388 -1.842 -5.415 1.00 94.31 122 ASP A CA 1
ATOM 1056 C C . ASP A 1 122 ? 12.282 -1.202 -6.281 1.00 94.31 122 ASP A C 1
ATOM 1058 O O . ASP A 1 122 ? 12.545 -0.679 -7.368 1.00 94.31 122 ASP A O 1
ATOM 1062 N N . LEU A 1 123 ? 11.017 -1.239 -5.843 1.00 94.94 123 LEU A N 1
ATOM 1063 C CA . LEU A 1 123 ? 9.933 -0.647 -6.642 1.00 94.94 123 LEU A CA 1
ATOM 1064 C C . LEU A 1 123 ? 10.147 0.843 -6.981 1.00 94.94 123 LEU A C 1
ATOM 1066 O O . LEU A 1 123 ? 9.770 1.281 -8.064 1.00 94.94 123 LEU A O 1
ATOM 1070 N N . GLY A 1 124 ?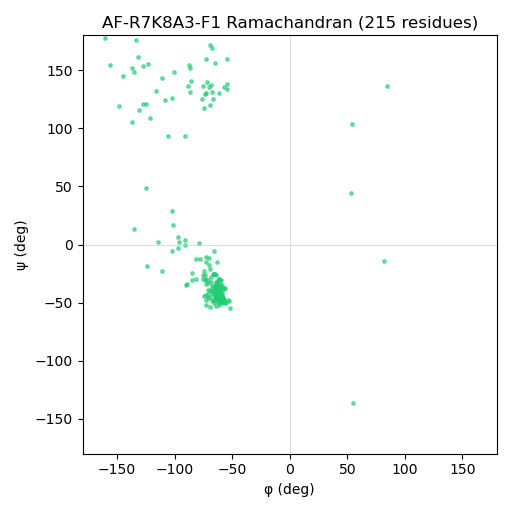 10.697 1.634 -6.056 1.00 95.44 124 GLY A N 1
ATOM 1071 C CA . GLY A 1 124 ? 10.916 3.063 -6.275 1.00 95.44 124 GLY A CA 1
ATOM 1072 C C . GLY A 1 124 ? 11.982 3.302 -7.339 1.00 95.44 124 GLY A C 1
ATOM 1073 O O . GLY A 1 124 ? 11.730 4.043 -8.285 1.00 95.44 124 GLY A O 1
ATOM 1074 N N . GLU A 1 125 ? 13.108 2.603 -7.211 1.00 96.12 125 GLU A N 1
ATOM 1075 C CA . GLU A 1 125 ? 14.215 2.592 -8.173 1.00 96.12 125 GLU A CA 1
ATOM 1076 C C . GLU A 1 125 ? 13.754 2.066 -9.549 1.00 96.12 125 GLU A C 1
ATOM 1078 O O . GLU A 1 125 ? 14.110 2.610 -10.591 1.00 96.12 125 GLU A O 1
ATOM 1083 N N . THR A 1 126 ? 12.890 1.044 -9.568 1.00 97.50 126 THR A N 1
ATOM 1084 C CA . THR A 1 126 ? 12.301 0.496 -10.802 1.00 97.50 126 THR A CA 1
ATOM 1085 C C . THR A 1 126 ? 11.405 1.525 -11.496 1.00 97.50 126 THR A C 1
ATOM 1087 O O . THR A 1 126 ? 11.511 1.712 -12.705 1.00 97.50 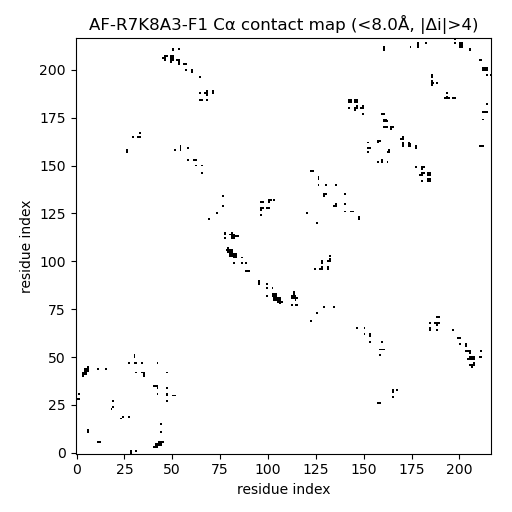126 THR A O 1
ATOM 1090 N N . ILE A 1 127 ? 10.538 2.220 -10.746 1.00 97.75 127 ILE A N 1
ATOM 1091 C CA . ILE A 1 127 ? 9.682 3.291 -11.285 1.00 97.75 127 ILE A CA 1
ATOM 1092 C C . ILE A 1 127 ? 10.529 4.435 -11.857 1.00 97.75 127 ILE A C 1
ATOM 1094 O O . ILE A 1 127 ? 10.165 5.019 -12.875 1.00 97.75 127 ILE A O 1
ATOM 1098 N N . GLU A 1 128 ? 11.642 4.768 -11.210 1.00 97.06 128 GLU A N 1
ATOM 1099 C CA . GLU A 1 128 ? 12.576 5.780 -11.699 1.00 97.06 128 GLU A CA 1
ATOM 1100 C C . GLU A 1 128 ? 13.235 5.338 -13.011 1.00 97.06 128 GLU A C 1
ATOM 1102 O O . GLU A 1 128 ? 13.168 6.065 -13.999 1.00 97.06 128 GLU A O 1
ATOM 1107 N N . LEU A 1 129 ? 13.735 4.101 -13.082 1.00 97.50 129 LEU A N 1
ATOM 1108 C CA . LEU A 1 129 ? 14.322 3.555 -14.306 1.00 97.50 129 LEU A CA 1
ATOM 1109 C C . LEU A 1 129 ? 13.341 3.581 -15.489 1.00 97.50 129 LEU A C 1
ATOM 1111 O O . LEU A 1 129 ? 13.701 4.049 -16.568 1.00 97.50 129 LEU A O 1
ATOM 1115 N N . VAL A 1 130 ? 12.095 3.116 -15.304 1.00 97.62 130 VAL A N 1
ATOM 1116 C CA . VAL A 1 130 ? 11.110 3.083 -16.406 1.00 97.62 130 VAL A CA 1
ATOM 1117 C C . VAL A 1 130 ? 10.712 4.484 -16.890 1.00 97.62 130 VAL A C 1
ATOM 1119 O O . VAL A 1 130 ? 10.326 4.643 -18.052 1.00 97.62 130 VAL A O 1
ATOM 1122 N N . LYS A 1 131 ? 10.821 5.503 -16.024 1.00 97.50 131 LYS A N 1
ATOM 1123 C CA . LYS A 1 131 ? 10.639 6.916 -16.388 1.00 97.50 131 LYS A CA 1
ATOM 1124 C C . LYS A 1 131 ? 11.815 7.434 -17.207 1.00 97.50 131 LYS A C 1
ATOM 1126 O O . LYS A 1 131 ? 11.587 8.026 -18.260 1.00 97.50 131 LYS A O 1
ATOM 1131 N N . GLU A 1 132 ? 13.042 7.172 -16.759 1.00 97.25 132 GLU A N 1
ATOM 1132 C CA . GLU A 1 132 ? 14.265 7.620 -17.438 1.00 97.25 132 GLU A CA 1
ATOM 1133 C C . GLU A 1 132 ? 14.375 7.046 -18.858 1.00 97.25 132 GLU A C 1
ATOM 1135 O O . GLU A 1 132 ? 14.626 7.783 -19.814 1.00 97.25 132 GLU A O 1
ATOM 1140 N N . ILE A 1 133 ? 14.065 5.757 -19.040 1.00 97.00 133 ILE A N 1
ATOM 1141 C CA . ILE A 1 133 ? 14.042 5.118 -20.372 1.00 97.00 133 ILE A CA 1
ATOM 1142 C C . ILE A 1 133 ? 12.767 5.430 -21.177 1.00 97.00 133 ILE A C 1
ATOM 1144 O O . ILE A 1 133 ? 12.596 4.923 -22.290 1.00 97.00 133 ILE A O 1
ATOM 1148 N N . LYS A 1 134 ? 11.856 6.242 -20.618 1.00 96.81 134 LYS A N 1
ATOM 1149 C CA . LYS A 1 134 ? 10.585 6.671 -21.230 1.00 96.81 134 LYS A CA 1
ATOM 1150 C C . LYS A 1 134 ? 9.732 5.497 -21.719 1.00 96.81 134 LYS A C 1
ATOM 1152 O O . LYS A 1 134 ? 9.188 5.519 -22.823 1.00 96.81 134 LYS A O 1
ATOM 1157 N N . MET A 1 135 ? 9.629 4.457 -20.894 1.00 97.00 135 MET A N 1
ATOM 1158 C CA . MET A 1 135 ? 8.859 3.248 -21.202 1.00 97.00 135 MET A CA 1
ATOM 1159 C C . MET A 1 135 ? 7.347 3.500 -21.245 1.00 97.00 135 MET A C 1
ATOM 1161 O O . MET A 1 135 ? 6.626 2.796 -21.952 1.00 97.00 135 MET A O 1
ATOM 1165 N N . PHE A 1 136 ? 6.871 4.492 -20.491 1.00 96.94 136 PHE A N 1
ATOM 1166 C CA . PHE A 1 136 ? 5.466 4.878 -20.408 1.00 96.94 136 PHE A CA 1
ATOM 1167 C C . PHE A 1 136 ? 5.305 6.390 -20.571 1.00 96.94 136 PHE A C 1
ATOM 1169 O O . PHE A 1 136 ? 6.253 7.153 -20.378 1.00 96.94 136 PHE A O 1
ATOM 1176 N N . ASP A 1 137 ? 4.090 6.827 -20.902 1.00 96.44 137 ASP A N 1
ATOM 1177 C CA . ASP A 1 137 ? 3.753 8.247 -20.950 1.00 96.44 137 ASP A CA 1
ATOM 1178 C C . ASP A 1 137 ? 3.757 8.907 -19.554 1.00 96.44 137 ASP A C 1
ATOM 1180 O O . ASP A 1 137 ? 3.832 8.260 -18.502 1.00 96.44 137 ASP A O 1
ATOM 1184 N N . VAL A 1 138 ? 3.679 10.239 -19.553 1.00 94.56 138 VAL A N 1
ATOM 1185 C CA . VAL A 1 138 ? 3.730 11.062 -18.337 1.00 94.56 138 VAL A CA 1
ATOM 1186 C C . VAL A 1 138 ? 2.542 10.794 -17.407 1.00 94.56 138 VAL A C 1
ATOM 1188 O O . VAL A 1 138 ? 2.699 10.879 -16.189 1.00 94.56 138 VAL A O 1
ATOM 1191 N N . GLU A 1 139 ? 1.363 10.479 -17.941 1.00 94.69 139 GLU A N 1
ATOM 1192 C CA . GLU A 1 139 ? 0.161 10.240 -17.134 1.00 94.69 139 GLU A CA 1
ATOM 1193 C C . GLU A 1 139 ? 0.279 8.923 -16.366 1.00 94.69 139 GLU A C 1
ATOM 1195 O O . GLU A 1 139 ? 0.106 8.900 -15.145 1.00 94.69 139 GLU A O 1
ATOM 1200 N N . LYS A 1 140 ? 0.711 7.858 -17.043 1.00 95.25 140 LYS A N 1
ATOM 1201 C CA . LYS A 1 140 ? 1.010 6.555 -16.441 1.00 95.25 140 LYS A CA 1
ATOM 1202 C C . LYS A 1 140 ? 2.103 6.661 -15.379 1.00 95.25 140 LYS A C 1
ATOM 1204 O O . LYS A 1 140 ? 1.985 6.113 -14.284 1.00 95.25 140 LYS A O 1
ATOM 1209 N N . CYS A 1 141 ? 3.137 7.451 -15.660 1.00 95.81 141 CYS A N 1
ATOM 1210 C CA . CYS A 1 141 ? 4.218 7.726 -14.716 1.00 95.81 141 CYS A CA 1
ATOM 1211 C C . CYS A 1 141 ? 3.740 8.458 -13.448 1.00 95.81 141 CYS A C 1
ATOM 1213 O O . CYS A 1 141 ? 4.288 8.220 -12.367 1.00 95.81 141 CYS A O 1
ATOM 1215 N N . ARG A 1 142 ? 2.712 9.317 -13.547 1.00 95.25 142 ARG A N 1
ATOM 1216 C CA . ARG A 1 142 ? 2.070 9.941 -12.375 1.00 95.25 142 ARG A CA 1
ATOM 1217 C C . ARG A 1 142 ? 1.288 8.920 -11.551 1.00 95.25 142 ARG A C 1
ATOM 1219 O O . ARG A 1 142 ? 1.354 8.973 -10.326 1.00 95.25 142 ARG A O 1
ATOM 1226 N N . GLU A 1 143 ? 0.599 7.968 -12.185 1.00 96.25 143 GLU A N 1
ATOM 1227 C CA . GLU A 1 143 ? -0.061 6.875 -11.454 1.00 96.25 143 GLU A CA 1
ATOM 1228 C C . GLU A 1 143 ? 0.956 6.035 -10.666 1.00 96.25 143 GLU A C 1
ATOM 1230 O O . GLU A 1 143 ? 0.723 5.719 -9.498 1.00 96.25 143 GLU A O 1
ATOM 1235 N N . PHE A 1 144 ? 2.121 5.740 -11.252 1.00 97.44 144 PHE A N 1
ATOM 1236 C CA . PHE A 1 144 ? 3.197 5.023 -10.560 1.00 97.44 144 PHE A CA 1
ATOM 1237 C C . PHE A 1 144 ? 3.715 5.775 -9.327 1.00 97.44 144 PHE A C 1
ATOM 1239 O O . PHE A 1 144 ? 3.998 5.151 -8.301 1.00 97.44 144 PHE A O 1
ATOM 1246 N N . ASP A 1 145 ? 3.784 7.109 -9.367 1.00 95.56 145 ASP A N 1
ATOM 1247 C CA . ASP A 1 145 ? 4.136 7.900 -8.182 1.00 95.56 145 ASP A CA 1
ATOM 1248 C C . ASP A 1 145 ? 3.105 7.771 -7.059 1.00 95.56 145 ASP A C 1
ATOM 1250 O O . ASP A 1 145 ? 3.485 7.699 -5.886 1.00 95.56 145 ASP A O 1
ATOM 1254 N N . GLU A 1 146 ? 1.814 7.712 -7.389 1.00 96.12 146 GLU A N 1
ATOM 1255 C 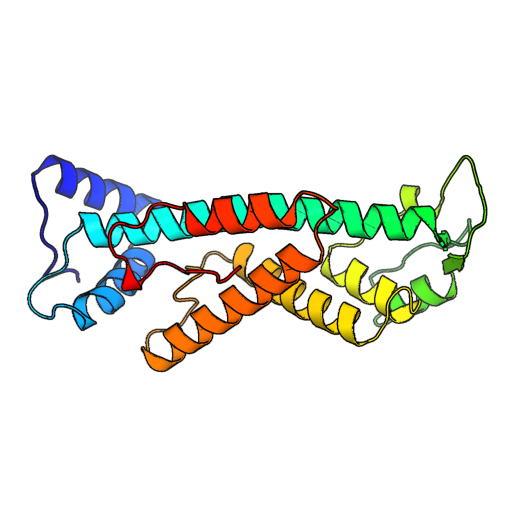CA . GLU A 1 146 ? 0.763 7.468 -6.396 1.00 96.12 146 GLU A CA 1
ATOM 1256 C C . GLU A 1 146 ? 0.867 6.059 -5.795 1.00 96.12 146 GLU A C 1
ATOM 1258 O O . GLU A 1 146 ? 0.756 5.895 -4.574 1.00 96.12 146 GLU A O 1
ATOM 1263 N N . ILE A 1 147 ? 1.185 5.052 -6.615 1.00 97.69 147 ILE A N 1
ATOM 1264 C CA . ILE A 1 147 ? 1.437 3.683 -6.139 1.00 97.69 147 ILE A CA 1
ATOM 1265 C C . ILE A 1 147 ? 2.647 3.654 -5.200 1.00 97.69 147 ILE A C 1
ATOM 1267 O O . ILE A 1 147 ? 2.568 3.079 -4.112 1.00 97.69 147 ILE A O 1
ATOM 1271 N N . ARG A 1 148 ? 3.748 4.331 -5.557 1.00 95.81 148 ARG A N 1
ATOM 1272 C CA . ARG A 1 148 ? 4.952 4.436 -4.715 1.00 95.81 148 ARG A CA 1
ATOM 1273 C C . ARG A 1 148 ? 4.645 5.073 -3.359 1.00 95.81 148 ARG A C 1
ATOM 1275 O O . ARG A 1 148 ? 5.117 4.587 -2.329 1.00 95.81 148 ARG A O 1
ATOM 1282 N N . LYS A 1 149 ? 3.825 6.131 -3.332 1.00 93.69 149 LYS A N 1
ATOM 1283 C CA . LYS A 1 149 ? 3.381 6.773 -2.080 1.00 93.69 149 LYS A CA 1
ATOM 1284 C C . LYS A 1 149 ? 2.602 5.795 -1.201 1.00 93.69 149 LYS A C 1
ATOM 1286 O O . LYS A 1 149 ? 2.906 5.695 -0.012 1.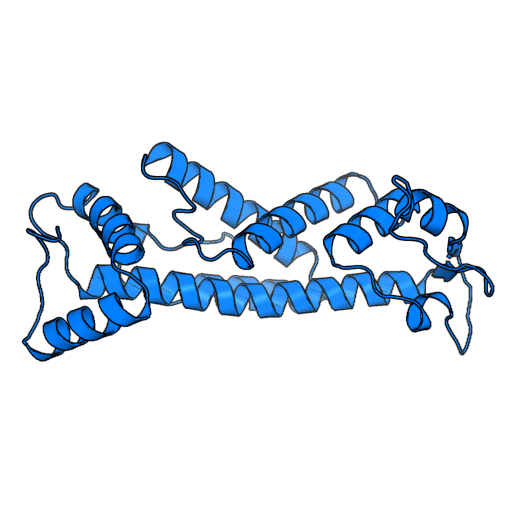00 93.69 149 LYS A O 1
ATOM 1291 N N . VAL A 1 150 ? 1.655 5.043 -1.770 1.00 94.38 150 VAL A N 1
ATOM 1292 C CA . VAL A 1 150 ? 0.906 4.016 -1.020 1.00 94.38 150 VAL A CA 1
ATOM 1293 C C . VAL A 1 150 ? 1.825 2.901 -0.539 1.00 94.38 150 VAL A C 1
ATOM 1295 O O . VAL A 1 150 ? 1.750 2.549 0.637 1.00 94.38 150 VAL A O 1
ATOM 1298 N N . ARG A 1 151 ? 2.739 2.400 -1.381 1.00 94.81 151 ARG A N 1
ATOM 1299 C CA . ARG A 1 151 ? 3.731 1.387 -0.986 1.00 94.81 151 ARG A CA 1
ATOM 1300 C C . ARG A 1 151 ? 4.508 1.833 0.243 1.00 94.81 151 ARG A C 1
ATOM 1302 O O . ARG A 1 151 ? 4.605 1.079 1.204 1.00 94.81 151 ARG A O 1
ATOM 1309 N N . ASN A 1 152 ? 5.003 3.069 0.255 1.00 92.31 152 ASN A N 1
ATOM 1310 C CA . ASN A 1 152 ? 5.747 3.594 1.398 1.00 92.31 152 ASN A CA 1
ATOM 1311 C C . ASN A 1 152 ? 4.894 3.609 2.671 1.00 92.31 152 ASN A C 1
ATOM 1313 O O . ASN A 1 152 ? 5.343 3.146 3.716 1.00 92.31 152 ASN A O 1
ATOM 1317 N N . VAL A 1 153 ? 3.642 4.068 2.587 1.00 91.75 153 VAL A N 1
ATOM 1318 C CA . VAL A 1 153 ? 2.727 4.081 3.741 1.00 91.75 153 VAL A CA 1
ATOM 1319 C C . VAL A 1 153 ? 2.414 2.664 4.237 1.00 91.75 153 VAL A C 1
ATOM 1321 O O . VAL A 1 153 ? 2.429 2.440 5.445 1.00 91.75 153 VAL A O 1
ATOM 1324 N N . VAL A 1 154 ? 2.199 1.705 3.330 1.00 93.38 154 VAL A N 1
ATOM 1325 C CA . VAL A 1 154 ? 1.926 0.289 3.644 1.00 93.38 154 VAL A CA 1
ATOM 1326 C C . VAL A 1 154 ? 3.087 -0.374 4.385 1.00 93.38 154 VAL A C 1
ATOM 1328 O O . VAL A 1 154 ? 2.849 -1.159 5.303 1.00 93.38 154 VAL A O 1
ATOM 1331 N N . MET A 1 155 ? 4.329 -0.027 4.037 1.00 87.94 155 MET A N 1
ATOM 1332 C CA . MET A 1 155 ? 5.532 -0.565 4.687 1.00 87.94 155 MET A CA 1
ATOM 1333 C C . MET A 1 155 ? 5.837 0.085 6.048 1.00 87.94 155 MET A C 1
ATOM 1335 O O . MET A 1 155 ? 6.659 -0.425 6.810 1.00 87.94 155 MET A O 1
ATOM 1339 N N . HIS A 1 156 ? 5.189 1.202 6.393 1.00 85.00 156 HIS A N 1
ATOM 1340 C CA . HIS A 1 156 ? 5.363 1.854 7.690 1.00 85.00 156 HIS A CA 1
ATOM 1341 C C . HIS A 1 156 ? 4.417 1.284 8.763 1.00 85.00 156 HIS A C 1
ATOM 1343 O O . HIS A 1 156 ? 3.330 0.784 8.493 1.00 85.00 156 HIS A O 1
ATOM 1349 N N . HIS A 1 157 ? 4.810 1.396 10.038 1.00 78.50 157 HIS A N 1
ATOM 1350 C CA . HIS A 1 157 ? 4.046 0.811 11.148 1.00 78.50 157 HIS A CA 1
ATOM 1351 C C . HIS A 1 157 ? 2.693 1.504 11.426 1.00 78.50 157 HIS A C 1
ATOM 1353 O O . HIS A 1 157 ? 1.804 0.883 12.008 1.00 78.50 157 HIS A O 1
ATOM 1359 N N . ASN A 1 158 ? 2.506 2.757 10.996 1.00 89.56 158 ASN A N 1
ATOM 1360 C CA . ASN A 1 158 ? 1.318 3.564 11.313 1.00 89.56 158 ASN A CA 1
ATOM 1361 C C . ASN A 1 158 ? 0.027 2.998 10.705 1.00 89.56 158 ASN A C 1
ATOM 1363 O O . ASN A 1 158 ? 0.060 2.321 9.681 1.00 89.56 158 ASN A O 1
ATOM 1367 N N . LEU A 1 159 ? -1.117 3.333 11.306 1.00 94.31 159 LEU A N 1
ATOM 1368 C CA . LEU A 1 159 ? -2.425 3.049 10.712 1.00 94.31 159 LEU A CA 1
ATOM 1369 C C . LEU A 1 159 ? -2.524 3.699 9.326 1.00 94.31 159 LEU A C 1
ATOM 1371 O O . LEU A 1 159 ? -2.156 4.859 9.160 1.00 94.31 159 LEU A O 1
ATOM 1375 N N . LEU A 1 160 ? -3.042 2.975 8.346 1.00 96.19 160 LEU A N 1
ATOM 1376 C CA . LEU A 1 160 ? -3.194 3.406 6.964 1.00 96.19 160 LEU A CA 1
ATOM 1377 C C . LEU A 1 160 ? -4.257 4.493 6.838 1.00 96.19 160 LEU A C 1
ATOM 1379 O O . LEU A 1 160 ? -4.020 5.506 6.184 1.00 96.19 160 LEU A O 1
ATOM 1383 N N . VAL A 1 161 ? -5.408 4.317 7.495 1.00 95.81 161 VAL A N 1
ATOM 1384 C CA . VAL A 1 161 ? -6.533 5.262 7.384 1.00 95.81 161 VAL A CA 1
ATOM 1385 C C . VAL A 1 161 ? -6.243 6.567 8.126 1.00 95.81 161 VAL A C 1
ATOM 1387 O O . VAL A 1 161 ? -6.510 7.646 7.599 1.00 95.81 161 VAL A O 1
ATOM 1390 N N . LEU A 1 162 ? -5.686 6.492 9.341 1.00 94.75 162 LEU A N 1
ATOM 1391 C CA . LEU A 1 162 ? -5.373 7.691 10.135 1.00 94.75 162 LEU A CA 1
ATOM 1392 C C . LEU A 1 162 ? -4.016 8.301 9.777 1.00 94.75 162 LEU A C 1
ATOM 1394 O O . LEU A 1 162 ? -3.782 9.481 10.042 1.00 94.75 162 LEU A O 1
ATOM 1398 N N . GLY A 1 163 ? -3.094 7.504 9.239 1.00 91.88 163 GLY A N 1
ATOM 1399 C CA . GLY A 1 163 ? -1.697 7.890 9.128 1.00 91.88 163 GLY A CA 1
ATOM 1400 C C . GLY A 1 163 ? -1.130 8.297 10.491 1.00 91.88 163 GLY A C 1
ATOM 1401 O O . GLY A 1 163 ? -1.390 7.684 11.529 1.00 91.88 163 GLY A O 1
ATOM 1402 N N . LYS A 1 164 ? -0.375 9.396 10.485 1.00 89.12 164 LYS A N 1
ATOM 1403 C CA . LYS A 1 164 ? 0.155 10.053 11.693 1.00 89.12 164 LYS A CA 1
ATOM 1404 C C . LYS A 1 164 ? -0.785 11.141 12.233 1.00 89.12 164 LYS A C 1
ATOM 1406 O O . LYS A 1 164 ? -0.426 11.865 13.159 1.00 89.12 164 LYS A O 1
ATOM 1411 N N . GLU A 1 165 ? -1.961 11.305 11.631 1.00 92.00 165 GLU A N 1
ATOM 1412 C CA . GLU A 1 165 ? -2.807 12.469 11.855 1.00 92.00 165 GLU A CA 1
ATOM 1413 C C . GLU A 1 165 ? -3.734 12.299 13.060 1.00 92.00 165 GLU A C 1
ATOM 1415 O O . GLU A 1 165 ? -4.141 11.198 13.439 1.00 92.00 165 GLU A O 1
ATOM 1420 N N . GLN A 1 166 ? -4.075 13.436 13.668 1.00 86.06 166 GLN A N 1
ATOM 1421 C CA . GLN A 1 166 ? -5.012 13.517 14.794 1.00 86.06 166 GLN A CA 1
ATOM 1422 C C . GLN A 1 166 ? -6.187 14.461 14.518 1.00 86.06 166 GLN A C 1
ATOM 1424 O O . GLN A 1 166 ? -7.208 14.395 15.205 1.00 86.06 166 GLN A O 1
ATOM 1429 N N . LYS A 1 167 ? -6.072 15.358 13.531 1.00 90.12 167 LYS A N 1
ATOM 1430 C CA . LYS A 1 167 ? -7.136 16.299 13.149 1.00 90.12 167 LYS A CA 1
ATOM 1431 C C . LYS A 1 167 ? -8.043 15.655 12.101 1.00 90.12 167 LYS A C 1
ATOM 1433 O O . LYS A 1 167 ? -7.548 15.031 11.171 1.00 90.12 167 LYS A O 1
ATOM 1438 N N . PHE A 1 168 ? -9.358 15.820 12.251 1.00 88.38 168 PHE A N 1
ATOM 1439 C CA . PHE A 1 168 ? -10.350 15.121 11.425 1.00 88.38 168 PHE A CA 1
ATOM 1440 C C . PHE A 1 168 ? -10.210 15.454 9.934 1.00 88.38 168 PHE A C 1
ATOM 1442 O O . PHE A 1 168 ? -10.100 14.556 9.114 1.00 88.38 168 PHE A O 1
ATOM 1449 N N . ASN A 1 169 ? -10.079 16.737 9.593 1.00 92.31 169 ASN A N 1
ATOM 1450 C CA . ASN A 1 169 ? -9.853 17.183 8.216 1.00 92.31 169 ASN A CA 1
ATOM 1451 C C . ASN A 1 169 ? -8.598 16.564 7.573 1.00 92.31 169 ASN A C 1
ATOM 1453 O O . ASN A 1 169 ? -8.612 16.209 6.399 1.00 92.31 169 ASN A O 1
ATOM 1457 N N . LYS A 1 170 ? -7.515 16.405 8.341 1.00 94.50 170 LYS A N 1
ATOM 1458 C CA . LYS A 1 170 ? -6.290 15.763 7.855 1.00 94.50 170 LYS A CA 1
ATOM 1459 C C . LYS A 1 170 ? -6.440 14.248 7.698 1.00 94.50 170 LYS A C 1
ATOM 1461 O O . LYS A 1 170 ? -5.856 13.687 6.779 1.00 94.50 170 LYS A O 1
ATOM 1466 N N . ILE A 1 171 ? -7.229 13.604 8.560 1.00 93.62 171 ILE A N 1
ATOM 1467 C CA . ILE A 1 171 ? -7.577 12.182 8.436 1.00 93.62 171 ILE A CA 1
ATOM 1468 C C . ILE A 1 171 ? -8.390 11.950 7.162 1.00 93.62 171 ILE A C 1
ATOM 1470 O O . ILE A 1 171 ? -8.044 11.068 6.386 1.00 93.62 171 ILE A O 1
ATOM 1474 N N . GLU A 1 172 ? -9.408 12.769 6.897 1.00 93.56 172 GLU A N 1
ATOM 1475 C CA . GLU A 1 172 ? -10.195 12.662 5.662 1.00 93.56 172 GLU A CA 1
ATOM 1476 C C . GLU A 1 172 ? -9.328 12.914 4.420 1.00 93.56 172 GLU A C 1
ATOM 1478 O O . GLU A 1 172 ? -9.358 12.131 3.474 1.00 93.56 172 GLU A O 1
ATOM 1483 N N . ALA A 1 173 ? -8.438 13.911 4.456 1.00 94.56 173 ALA A N 1
ATOM 1484 C CA . ALA A 1 173 ? -7.464 14.110 3.381 1.00 94.56 173 ALA A CA 1
ATOM 1485 C C . ALA A 1 173 ? -6.529 12.897 3.190 1.00 94.56 173 ALA A C 1
ATOM 1487 O O . ALA A 1 173 ? -6.162 12.569 2.063 1.00 94.56 173 ALA A O 1
ATOM 1488 N N . ASN A 1 174 ? -6.135 12.216 4.271 1.00 95.25 174 ASN A N 1
ATOM 1489 C CA . ASN A 1 174 ? -5.342 10.989 4.190 1.00 95.25 174 ASN A CA 1
ATOM 1490 C C . ASN A 1 174 ? -6.147 9.821 3.598 1.00 95.25 174 ASN A C 1
ATOM 1492 O O . ASN A 1 174 ? -5.615 9.084 2.769 1.00 95.25 174 ASN A O 1
ATOM 1496 N N . LYS A 1 175 ? -7.430 9.679 3.955 1.00 95.12 175 LYS A N 1
ATOM 1497 C CA . LYS A 1 175 ? -8.327 8.688 3.344 1.00 95.12 175 LYS A CA 1
ATOM 1498 C C . LYS A 1 175 ? -8.424 8.878 1.837 1.00 95.12 175 LYS A C 1
ATOM 1500 O O . LYS A 1 175 ? -8.270 7.904 1.108 1.00 95.12 175 LYS A O 1
ATOM 1505 N N . GLU A 1 176 ? -8.617 10.109 1.370 1.00 94.50 176 GLU A N 1
ATOM 1506 C CA . GLU A 1 176 ? -8.696 10.391 -0.068 1.00 94.50 176 GLU A CA 1
ATOM 1507 C C . GLU A 1 176 ? -7.378 10.093 -0.790 1.00 94.50 176 GLU A C 1
ATOM 1509 O O . GLU A 1 176 ? -7.390 9.467 -1.848 1.00 94.50 176 GLU A O 1
ATOM 1514 N N . LYS A 1 177 ? -6.227 10.416 -0.182 1.00 94.19 177 LYS A N 1
ATOM 1515 C CA . LYS A 1 177 ? -4.912 10.012 -0.716 1.00 94.19 177 LYS A CA 1
ATOM 1516 C C . LYS A 1 177 ? -4.772 8.494 -0.820 1.00 94.19 177 LYS A C 1
ATOM 1518 O O . LYS A 1 177 ? -4.336 7.989 -1.852 1.00 94.19 177 LYS A O 1
ATOM 1523 N N . MET A 1 178 ? -5.169 7.762 0.223 1.00 96.19 178 MET A N 1
ATOM 1524 C CA . MET A 1 178 ? -5.156 6.298 0.205 1.00 96.19 178 MET A CA 1
ATOM 1525 C C . MET A 1 178 ? -6.075 5.752 -0.890 1.00 96.19 178 MET A C 1
ATOM 1527 O O . MET A 1 178 ? -5.652 4.888 -1.651 1.00 96.19 178 MET A O 1
ATOM 1531 N N . LYS A 1 179 ? -7.300 6.273 -1.031 1.00 96.25 179 LYS A N 1
ATOM 1532 C CA . LYS A 1 179 ? -8.221 5.864 -2.103 1.00 96.25 179 LYS A CA 1
ATOM 1533 C C . LYS A 1 179 ? -7.634 6.128 -3.488 1.00 96.25 179 LYS A C 1
ATOM 1535 O O . LYS A 1 179 ? -7.701 5.242 -4.333 1.00 96.25 179 LYS A O 1
ATOM 1540 N N . ALA A 1 180 ? -7.045 7.303 -3.712 1.00 94.88 180 ALA A N 1
ATOM 1541 C CA . ALA A 1 180 ? -6.432 7.663 -4.988 1.00 94.88 180 ALA A CA 1
ATOM 1542 C C . ALA A 1 180 ? -5.294 6.703 -5.360 1.00 94.88 180 ALA A C 1
ATOM 1544 O O . ALA A 1 180 ? -5.298 6.150 -6.456 1.00 94.88 180 ALA A O 1
ATOM 1545 N N . GLY A 1 181 ? -4.375 6.424 -4.433 1.00 96.38 181 GLY A N 1
ATOM 1546 C CA . GLY A 1 181 ? -3.280 5.495 -4.707 1.00 96.38 181 GLY A CA 1
ATOM 1547 C C . GLY A 1 181 ? -3.724 4.030 -4.817 1.00 96.38 181 GLY A C 1
ATOM 1548 O O . GLY A 1 181 ? -3.158 3.284 -5.611 1.00 96.38 181 GLY A O 1
ATOM 1549 N N . ILE A 1 182 ? -4.781 3.615 -4.108 1.00 97.69 182 ILE A N 1
ATOM 1550 C CA . ILE A 1 182 ? -5.390 2.288 -4.302 1.00 97.69 182 ILE A CA 1
ATOM 1551 C C . ILE A 1 182 ? -6.043 2.184 -5.687 1.00 97.69 182 ILE A C 1
ATOM 1553 O O . ILE A 1 182 ? -5.874 1.170 -6.360 1.00 97.69 182 ILE A O 1
ATOM 1557 N N . LYS A 1 183 ? -6.746 3.228 -6.145 1.00 96.69 183 LYS A N 1
ATOM 1558 C CA . LYS A 1 183 ? -7.300 3.287 -7.508 1.00 96.69 183 LYS A CA 1
ATOM 1559 C C . LYS A 1 183 ? -6.187 3.260 -8.562 1.00 96.69 183 LYS A C 1
ATOM 1561 O O . LYS A 1 183 ? -6.294 2.501 -9.521 1.00 96.69 183 LYS A O 1
ATOM 1566 N N . ALA A 1 184 ? -5.101 4.007 -8.349 1.00 97.19 184 ALA A N 1
ATOM 1567 C CA . ALA A 1 184 ? -3.927 3.978 -9.221 1.00 97.19 184 ALA A CA 1
ATOM 1568 C C . ALA A 1 184 ? -3.322 2.569 -9.293 1.00 97.19 184 ALA A C 1
ATOM 1570 O O . ALA A 1 184 ? -3.103 2.058 -10.386 1.00 97.19 184 ALA A O 1
ATOM 1571 N N . LEU A 1 185 ? -3.141 1.894 -8.152 1.00 98.12 185 LEU A N 1
ATOM 1572 C CA . LEU A 1 185 ? -2.686 0.503 -8.129 1.00 98.12 185 LEU A CA 1
ATOM 1573 C C . LEU A 1 185 ? -3.636 -0.394 -8.927 1.00 98.12 185 LEU A C 1
ATOM 1575 O O . LEU A 1 185 ? -3.192 -1.119 -9.807 1.00 98.12 185 LEU A O 1
ATOM 1579 N N . ALA A 1 186 ? -4.945 -0.280 -8.698 1.00 97.31 186 ALA A N 1
ATOM 1580 C CA . ALA A 1 186 ? -5.949 -1.078 -9.393 1.00 97.31 186 ALA A CA 1
ATOM 1581 C C . ALA A 1 186 ? -5.912 -0.913 -10.923 1.00 97.31 186 ALA A C 1
ATOM 1583 O O . ALA A 1 186 ? -6.091 -1.892 -11.642 1.00 97.31 186 ALA A O 1
ATOM 1584 N N . ASN A 1 187 ? -5.652 0.299 -11.420 1.00 96.00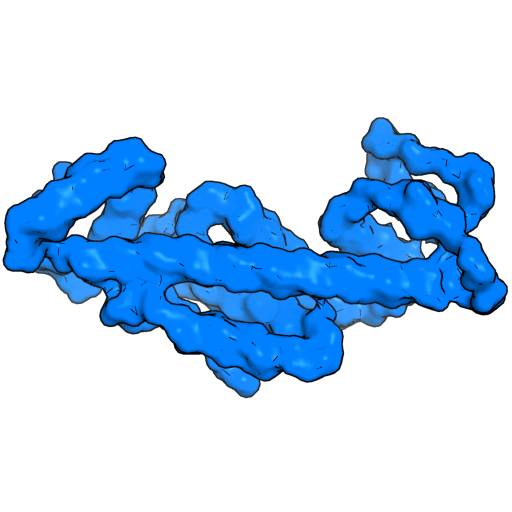 187 ASN A N 1
ATOM 1585 C CA . ASN A 1 187 ? -5.518 0.597 -12.853 1.00 96.00 187 ASN A CA 1
ATOM 1586 C C . ASN A 1 187 ? -4.223 0.062 -13.486 1.00 96.00 187 ASN A C 1
ATOM 1588 O O . ASN A 1 187 ? -4.099 0.044 -14.710 1.00 96.00 187 ASN A O 1
ATOM 1592 N N . ASN A 1 188 ? -3.250 -0.327 -12.664 1.00 97.12 188 ASN A N 1
ATOM 1593 C CA . ASN A 1 188 ? -1.917 -0.740 -13.097 1.00 97.12 188 ASN A CA 1
ATOM 1594 C C . ASN A 1 188 ? -1.613 -2.213 -12.814 1.00 97.12 188 ASN A C 1
ATOM 1596 O O . ASN A 1 188 ? -0.519 -2.684 -13.116 1.00 97.12 188 ASN A O 1
ATOM 1600 N N . LEU A 1 189 ? -2.579 -2.944 -12.263 1.00 97.38 189 LEU A N 1
ATOM 1601 C CA . LEU A 1 189 ? -2.507 -4.392 -12.146 1.00 97.38 189 LEU A CA 1
ATOM 1602 C C . LEU A 1 189 ? -2.708 -5.071 -13.515 1.00 97.38 189 LEU A C 1
ATOM 1604 O O . LEU A 1 189 ? -3.297 -4.468 -14.416 1.00 97.38 189 LEU A O 1
ATOM 1608 N N . PRO A 1 190 ? -2.269 -6.335 -13.660 1.00 95.75 190 PRO A N 1
ATOM 1609 C CA . PRO A 1 190 ? -2.566 -7.145 -14.835 1.00 95.75 190 PRO A CA 1
ATOM 1610 C C . PRO A 1 190 ? -4.068 -7.244 -15.136 1.00 95.75 190 PRO A C 1
ATOM 1612 O O . PRO A 1 190 ? -4.927 -7.057 -14.263 1.00 95.75 190 PRO A O 1
ATOM 1615 N N . GLU A 1 1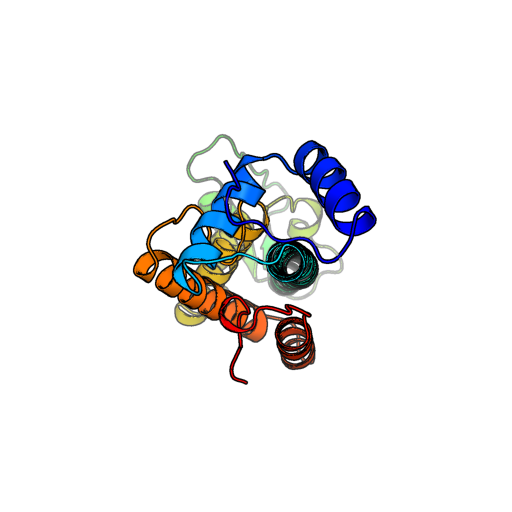91 ? -4.391 -7.594 -16.380 1.00 92.38 191 GLU A N 1
ATOM 1616 C CA . GLU A 1 191 ? -5.773 -7.811 -16.803 1.00 92.38 191 GLU A CA 1
ATOM 1617 C C . GLU A 1 191 ? -6.481 -8.842 -15.903 1.00 92.38 191 GLU A C 1
ATOM 1619 O O . GLU A 1 191 ? -5.900 -9.834 -15.468 1.00 92.38 191 GLU A O 1
ATOM 1624 N N . GLY A 1 192 ? -7.740 -8.568 -15.551 1.00 89.88 192 GLY A N 1
ATOM 1625 C CA . GLY A 1 192 ? -8.536 -9.408 -14.646 1.00 89.88 192 GLY A CA 1
ATOM 1626 C C . GLY A 1 192 ? -8.298 -9.185 -13.143 1.00 89.88 192 GLY A C 1
ATOM 1627 O O . GLY A 1 192 ? -9.143 -9.575 -12.334 1.00 89.88 192 GLY A O 1
ATOM 1628 N N . TYR A 1 193 ? -7.226 -8.498 -12.726 1.00 95.69 193 TYR A N 1
ATOM 1629 C CA . TYR A 1 193 ? -6.941 -8.281 -11.296 1.00 95.69 193 TYR A CA 1
ATOM 1630 C C . TYR A 1 193 ? -7.678 -7.078 -10.701 1.00 95.69 193 TYR A C 1
ATOM 1632 O O . TYR A 1 193 ? -8.030 -7.104 -9.520 1.00 95.69 193 TYR A O 1
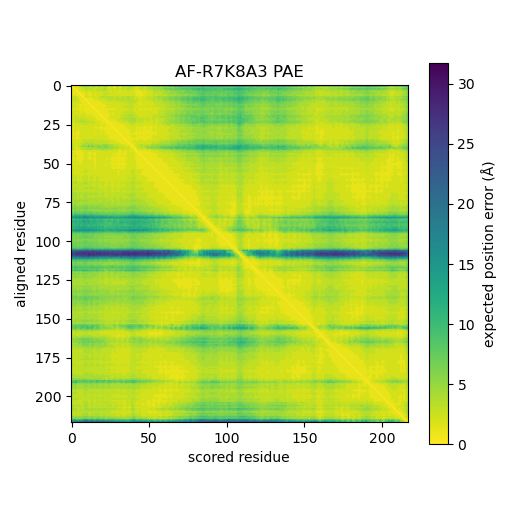ATOM 1640 N N . LYS A 1 194 ? -7.952 -6.037 -11.501 1.00 94.88 194 LYS A N 1
ATOM 1641 C CA . LYS A 1 194 ? -8.553 -4.772 -11.035 1.00 94.88 194 LYS A CA 1
ATOM 1642 C C . LYS A 1 194 ? -9.836 -4.982 -10.226 1.00 94.88 194 LYS A C 1
ATOM 1644 O O . LYS A 1 194 ? -9.937 -4.512 -9.095 1.00 94.88 194 LYS A O 1
ATOM 1649 N N . LEU A 1 195 ? -10.813 -5.695 -10.790 1.00 93.88 195 LEU A N 1
ATOM 1650 C CA . LEU A 1 195 ? -12.117 -5.883 -10.147 1.00 93.88 195 LEU A CA 1
ATOM 1651 C C . LEU A 1 195 ? -11.995 -6.719 -8.866 1.00 93.88 195 LEU A C 1
ATOM 1653 O O . LEU A 1 195 ? -12.562 -6.361 -7.835 1.00 93.88 195 LEU A O 1
ATOM 1657 N N . ASN A 1 196 ? -11.198 -7.790 -8.911 1.00 94.62 196 ASN A N 1
ATOM 1658 C CA . ASN A 1 196 ? -10.925 -8.637 -7.751 1.00 94.62 196 ASN A CA 1
ATOM 1659 C C . ASN A 1 196 ? -10.268 -7.847 -6.616 1.00 94.62 196 ASN A C 1
ATOM 1661 O O . ASN A 1 196 ? -10.656 -7.996 -5.455 1.00 94.62 196 ASN A O 1
ATOM 1665 N N . PHE A 1 197 ? -9.328 -6.963 -6.949 1.00 97.06 197 PHE A N 1
ATOM 1666 C CA . PHE A 1 197 ? -8.672 -6.097 -5.983 1.00 97.06 197 PHE A CA 1
ATOM 1667 C C . PHE A 1 197 ? -9.648 -5.117 -5.327 1.00 97.06 197 PHE A C 1
ATOM 1669 O O . PHE A 1 197 ? -9.756 -5.090 -4.100 1.00 97.06 197 PHE A O 1
ATOM 1676 N N . ILE A 1 198 ? -10.411 -4.360 -6.122 1.00 96.50 198 ILE A N 1
ATOM 1677 C CA . ILE A 1 198 ? -11.394 -3.398 -5.601 1.00 96.50 198 ILE A CA 1
ATOM 1678 C C . ILE A 1 198 ? -12.433 -4.103 -4.721 1.00 96.50 198 ILE A C 1
ATOM 1680 O O . ILE A 1 198 ? -12.699 -3.657 -3.602 1.00 96.50 198 ILE A O 1
ATOM 1684 N N . ASN A 1 199 ? -12.950 -5.252 -5.167 1.00 95.69 199 ASN A N 1
ATOM 1685 C CA . ASN A 1 199 ? -13.888 -6.060 -4.389 1.00 95.69 199 ASN A CA 1
ATOM 1686 C C . ASN A 1 199 ? -13.267 -6.552 -3.081 1.00 95.69 199 ASN A C 1
ATOM 1688 O O . ASN A 1 199 ? -13.908 -6.482 -2.032 1.00 95.69 199 ASN A O 1
ATOM 1692 N N . LYS A 1 200 ? -12.010 -7.011 -3.107 1.00 96.56 200 LYS A N 1
ATOM 1693 C CA . LYS A 1 200 ? -11.300 -7.446 -1.899 1.00 96.56 200 LYS A CA 1
ATOM 1694 C C . LYS A 1 200 ? -11.238 -6.325 -0.865 1.00 96.56 200 LYS A C 1
ATOM 1696 O O . LYS A 1 200 ? -11.549 -6.585 0.294 1.00 96.56 200 LYS A O 1
ATOM 1701 N N . ILE A 1 201 ? -10.881 -5.108 -1.281 1.00 97.31 201 ILE A N 1
ATOM 1702 C CA . ILE A 1 201 ? -10.782 -3.938 -0.396 1.00 97.31 201 ILE A CA 1
ATOM 1703 C C . ILE A 1 201 ? -12.160 -3.536 0.138 1.00 97.31 201 ILE A C 1
ATOM 1705 O O . ILE A 1 201 ? -12.341 -3.409 1.352 1.00 97.31 201 ILE A O 1
ATOM 1709 N N . ASN A 1 202 ? -13.156 -3.418 -0.743 1.00 96.44 202 ASN A N 1
ATOM 1710 C CA . ASN A 1 202 ? -14.520 -3.047 -0.366 1.00 96.44 202 ASN A CA 1
ATOM 1711 C C . ASN A 1 202 ? -15.193 -4.081 0.550 1.00 96.44 202 ASN A C 1
ATOM 1713 O O . ASN A 1 202 ? -16.040 -3.705 1.360 1.00 96.44 202 ASN A O 1
ATOM 1717 N N . ASN A 1 203 ? -14.793 -5.353 0.496 1.00 96.44 203 ASN A N 1
ATOM 1718 C CA . ASN A 1 203 ? -15.346 -6.422 1.333 1.00 96.44 203 ASN A CA 1
ATOM 1719 C C . ASN A 1 203 ? -14.601 -6.633 2.659 1.00 96.44 203 ASN A C 1
ATOM 1721 O O . ASN A 1 203 ? -15.018 -7.464 3.467 1.00 96.44 203 ASN A O 1
ATOM 1725 N N . LEU A 1 204 ? -13.536 -5.874 2.944 1.00 97.31 204 LEU A N 1
ATOM 1726 C CA . LEU A 1 204 ? -12.876 -5.938 4.249 1.00 97.31 204 LEU A CA 1
ATOM 1727 C C . LEU A 1 204 ? -13.845 -5.537 5.368 1.00 97.31 204 LEU A C 1
ATOM 1729 O O . LEU A 1 204 ? -14.519 -4.503 5.302 1.00 97.31 204 LEU A O 1
ATOM 1733 N N . ARG A 1 205 ? -13.915 -6.359 6.417 1.00 96.38 205 ARG A N 1
ATOM 1734 C CA . ARG A 1 205 ? -14.781 -6.110 7.572 1.00 96.38 205 ARG A CA 1
ATOM 1735 C C . ARG A 1 205 ? -14.226 -4.971 8.428 1.00 96.38 205 ARG A C 1
ATOM 1737 O O . ARG A 1 205 ? -13.063 -5.000 8.820 1.00 96.38 205 ARG A O 1
ATOM 1744 N N . CYS A 1 206 ? -15.088 -4.014 8.747 1.00 96.88 206 CYS A N 1
ATOM 1745 C CA . CYS A 1 206 ? -14.887 -2.987 9.761 1.00 96.88 206 CYS A CA 1
ATOM 1746 C C . CYS A 1 206 ? -16.268 -2.666 10.327 1.00 96.88 206 CYS A C 1
ATOM 1748 O O . CYS A 1 206 ? -17.152 -2.285 9.559 1.00 96.88 206 CYS A O 1
ATOM 1750 N N . ASP A 1 207 ? -16.459 -2.873 11.626 1.00 94.19 207 ASP A N 1
ATOM 1751 C CA . ASP A 1 207 ? -17.781 -2.728 12.240 1.00 94.19 207 ASP A CA 1
ATOM 1752 C C . ASP A 1 207 ? -18.131 -1.234 12.400 1.00 94.19 207 ASP A C 1
ATOM 1754 O O . ASP A 1 207 ? -19.294 -0.849 12.303 1.00 94.19 207 ASP A O 1
ATOM 1758 N N . PHE A 1 208 ? -17.113 -0.369 12.502 1.00 94.81 208 PHE A N 1
ATOM 1759 C CA . PHE A 1 208 ? -17.263 1.085 12.473 1.00 94.81 208 PHE A CA 1
ATOM 1760 C C . PHE A 1 208 ? -17.133 1.641 11.042 1.00 94.81 208 PHE A C 1
ATOM 1762 O O . PHE A 1 208 ? -16.039 1.928 10.544 1.00 94.81 208 PHE A O 1
ATOM 1769 N N . THR A 1 209 ? -18.265 1.796 10.353 1.00 91.88 209 THR A N 1
ATOM 1770 C CA . THR A 1 209 ? -18.307 2.076 8.906 1.00 91.88 209 THR A CA 1
ATOM 1771 C C . THR A 1 209 ? -17.648 3.384 8.479 1.00 91.88 209 THR A C 1
ATOM 1773 O O . THR A 1 209 ? -17.114 3.435 7.372 1.00 91.88 209 THR A O 1
ATOM 1776 N N . ASP A 1 210 ? -17.632 4.411 9.332 1.00 92.00 210 ASP A N 1
ATOM 1777 C CA . ASP A 1 210 ? -17.033 5.717 9.009 1.00 92.00 210 ASP A CA 1
ATOM 1778 C C . ASP A 1 210 ? -15.502 5.663 8.920 1.00 92.00 210 ASP A C 1
ATOM 1780 O O . ASP A 1 210 ? -14.870 6.544 8.333 1.00 92.00 210 ASP A O 1
ATOM 1784 N N . TYR A 1 211 ? -14.877 4.620 9.475 1.00 95.25 211 TYR A N 1
ATOM 1785 C CA . TYR A 1 211 ? -13.438 4.392 9.346 1.00 95.25 211 TYR A CA 1
ATOM 1786 C C . TYR A 1 211 ? -13.059 3.734 8.016 1.00 95.25 211 TYR A C 1
ATOM 1788 O O . TYR A 1 211 ? -11.962 3.949 7.497 1.00 95.25 211 TYR A O 1
ATOM 1796 N N . LYS A 1 212 ? -13.964 2.928 7.459 1.00 95.12 212 LYS A N 1
ATOM 1797 C CA . LYS A 1 212 ? -13.702 2.084 6.296 1.00 95.12 212 LYS A CA 1
ATOM 1798 C C . LYS A 1 212 ? -13.496 2.917 5.028 1.00 95.12 212 LYS A C 1
ATOM 1800 O O . LYS A 1 212 ? -14.260 3.833 4.731 1.00 95.12 212 LYS A O 1
ATOM 1805 N N . LEU A 1 213 ? -12.497 2.546 4.228 1.00 95.38 213 LEU A N 1
ATOM 1806 C CA . LEU A 1 213 ? -12.342 3.080 2.876 1.00 95.38 213 LEU A CA 1
ATOM 1807 C C . LEU A 1 213 ? -13.367 2.399 1.967 1.00 95.38 213 LEU A C 1
ATOM 1809 O O . LEU A 1 213 ? -13.408 1.173 1.883 1.00 95.38 213 LEU A O 1
ATOM 1813 N N . LYS A 1 214 ? -14.188 3.197 1.286 1.00 92.06 214 LYS A N 1
ATOM 1814 C CA . LYS A 1 214 ? -15.075 2.734 0.216 1.00 92.06 214 LYS A CA 1
ATOM 1815 C C . LYS A 1 214 ? -14.537 3.244 -1.112 1.00 92.06 214 LYS A C 1
ATOM 1817 O O . LYS A 1 214 ? -14.310 4.448 -1.255 1.00 92.06 214 LYS A O 1
ATOM 1822 N N . LEU A 1 215 ? -14.294 2.324 -2.034 1.00 92.50 215 LEU A N 1
ATOM 1823 C CA . LEU A 1 215 ? -13.826 2.614 -3.381 1.00 92.50 215 LEU A CA 1
ATOM 1824 C C . LEU A 1 215 ? -15.005 2.511 -4.338 1.00 92.50 215 LEU A C 1
ATOM 1826 O O . LEU A 1 215 ? -15.688 1.489 -4.379 1.00 92.50 215 LEU A O 1
ATOM 1830 N N . GLU A 1 216 ? -15.224 3.573 -5.099 1.00 84.94 216 GLU A N 1
ATOM 1831 C CA . GLU A 1 216 ? -16.111 3.548 -6.259 1.00 84.94 216 GLU A CA 1
ATOM 1832 C C . GLU A 1 216 ? -15.446 2.749 -7.381 1.00 84.94 216 GLU A C 1
ATOM 1834 O O . GLU A 1 216 ? -14.223 2.842 -7.554 1.00 84.94 216 GLU A O 1
ATOM 1839 N N . MET A 1 217 ? -16.255 1.950 -8.081 1.00 62.78 217 MET A N 1
ATOM 1840 C CA . MET A 1 217 ? -15.846 1.183 -9.259 1.00 62.78 217 MET A CA 1
ATOM 1841 C C . MET A 1 217 ? -15.626 2.085 -10.468 1.00 62.78 217 MET A C 1
ATOM 1843 O O . MET A 1 217 ? -16.430 3.026 -10.640 1.00 62.78 217 MET A O 1
#

Sequence (217 aa):
MFEKMVFSNVDEKAEFEKYIKIKGQFLFKQMYCYLIKFDQSKVKYSDLSSCIKYDKNLRDALYIYLATFEEYLRAQLFDRYDIERDFKLNRKEEDYIIKMAQNVYKQAEKEDSELYKNFNLDLGETIELVKEIKMFDVEKCREFDEIRKVRNVVMHHNLLVLGKEQKFNKIEANKEKMKAGIKALANNLPEGYKLNFINKINNLRCDFTDYKLKLEM

Secondary structure (DSSP, 8-state):
--TTEE-SSHHHHHHHHHHHHHH-HHHHHHHHHHHTTT-SS-EEHHHHHHHHHHHHHHHHHHHHHHHHHHHHHHHHHHHHEEE-TT----TTSTTHHHHHHHTEEE----S--HHHHT----HHHHHHHHHHTT-S-HHHHHHHHHHHHHHHHHHSSS-TTTTT--SHHHHHHHHHHHHHHHHHHHHHSPTTHHHHHHHHHHT---SSGGGS-----

pLDDT: mean 93.9, std 5.32, range [61.16, 98.25]

Mean predicted aligned error: 4.25 Å

Solvent-accessible surface area (backbone atoms only — not comparable to full-atom values): 12454 Å² total; per-residue (Å²): 140,66,88,45,60,42,65,95,47,72,65,55,47,52,50,48,65,52,46,37,71,75,69,38,58,66,60,55,46,54,49,50,66,54,50,34,74,81,35,81,77,48,33,50,47,68,42,54,52,26,48,56,52,28,44,50,53,51,40,57,52,48,53,56,54,52,49,52,31,49,53,51,55,48,50,59,45,56,73,41,34,32,40,52,87,85,69,75,91,52,84,87,44,94,58,38,56,61,55,48,31,74,45,44,44,80,50,79,88,68,101,70,53,57,37,64,77,70,59,77,67,51,69,66,56,43,55,50,35,42,54,70,61,54,74,58,56,72,69,60,53,51,36,51,52,35,31,49,54,45,52,55,52,61,74,40,91,56,51,67,53,45,46,94,52,86,51,68,71,56,22,53,54,39,38,51,52,51,51,52,17,51,50,34,41,38,76,60,38,60,90,82,43,33,65,58,49,53,50,53,56,58,65,55,67,43,80,43,62,90,71,54,74,78,76,84,132

Radius of gyration: 21.69 Å; Cα contacts (8 Å, |Δi|>4): 215; chains: 1; bounding box: 49×34×61 Å

Foldseek 3Di:
DQVQEDEPDPVLVVVVVVVCVVLPVVQLVLLSLVQCVVPVRHDYSQQSVLLVQLLVLLLVLLVVLLVQLLVVLVVLDQQFKAFDQPDDQDPVDPCSLLVRLVRIDTDDDDPDGSCVVRDDDDLVSSLSNCVSVVVDDPVLSVLSVLLVVLVVQSPDSHRQQQRVHSDPVVSVVSLVSNLSNLQSSLVSGDPPVNVVSLCSQQPRTRPNVVSGRHHDD